Protein AF-A0AA39UHY5-F1 (afdb_monomer)

Radius of gyration: 21.67 Å; Cα contacts (8 Å, |Δi|>4): 639; chains: 1; bounding box: 52×38×63 Å

Secondary structure (DSSP, 8-state):
-B-TT--EEEEES-EEEEEEHHHHB-TT----EEEEES-EEES-PPPS---HHHHHHHHHHTTTTTTTHHHHHSPPPP---EEEEE-----TTSS----S-------HHHHHHHHHHHTT-HHHHHHHGGGS-TT--SSSS---TT--EEEEEE-GGGHHHHHTTHHHHTTT--EEEEEE---TT----SS-SS---TT-TT--EEEEEEEHHHHHHHHHHHHT---GGGGSTT-EEEEEEEE-TTTGGGHHHHS-HHHHHHHHSPPTTTTPPP--SEEEEEEEESS-GGGGHHHHHHHHHHHHHHHT-TT--PEEPPPEEEE-SS-GGGTTTT-

Organism: NCBI:txid153913

pLDDT: mean 84.87, std 15.94, range [32.41, 98.69]

Structure (mmCIF, N/CA/C/O backbone):
data_AF-A0AA39UHY5-F1
#
_entry.id   AF-A0AA39UHY5-F1
#
loop_
_atom_site.group_PDB
_atom_site.id
_atom_site.type_symbol
_atom_site.label_atom_id
_atom_site.label_alt_id
_atom_site.label_comp_id
_atom_site.label_asym_id
_atom_site.label_entity_id
_atom_site.label_seq_id
_atom_site.pdbx_PDB_ins_code
_atom_site.Cartn_x
_atom_site.Cartn_y
_atom_site.Cartn_z
_atom_site.occupancy
_atom_site.B_iso_or_equiv
_atom_site.auth_seq_id
_atom_site.auth_comp_id
_atom_site.auth_asym_id
_atom_site.auth_atom_id
_atom_site.pdbx_PDB_model_num
ATOM 1 N N . MET A 1 1 ? -25.084 -2.617 13.071 1.00 85.56 1 MET A N 1
ATOM 2 C CA . MET A 1 1 ? -23.796 -3.314 13.278 1.00 85.56 1 MET A CA 1
ATOM 3 C C . MET A 1 1 ? -23.746 -4.547 12.404 1.00 85.56 1 MET A C 1
ATOM 5 O O . MET A 1 1 ? -24.795 -5.113 12.122 1.00 85.56 1 MET A O 1
ATOM 9 N N . LEU A 1 2 ? -22.550 -4.943 11.989 1.00 89.69 2 LEU A N 1
ATOM 10 C CA . LEU A 1 2 ? -22.289 -6.133 11.187 1.00 89.69 2 LEU A CA 1
ATOM 11 C C . LEU A 1 2 ? -22.119 -7.367 12.083 1.00 89.69 2 LEU A C 1
ATOM 13 O O . LEU A 1 2 ? -21.595 -7.208 13.183 1.00 89.69 2 LEU A O 1
ATOM 17 N N . PRO A 1 3 ? -22.516 -8.576 11.655 1.00 91.38 3 PRO A N 1
ATOM 18 C CA . PRO A 1 3 ? -22.301 -9.804 12.426 1.00 91.38 3 PRO A CA 1
ATOM 19 C C . PRO A 1 3 ? -20.819 -10.055 12.749 1.00 91.38 3 PRO A C 1
ATOM 21 O O . PRO A 1 3 ? -19.950 -9.734 11.944 1.00 91.38 3 PRO A O 1
ATOM 24 N N . SER A 1 4 ? -20.518 -10.690 13.888 1.00 91.06 4 SER A N 1
ATOM 25 C CA . SER A 1 4 ? -19.137 -11.045 14.275 1.00 91.06 4 SER A CA 1
ATOM 26 C C . SER A 1 4 ? -18.488 -12.097 13.367 1.00 91.06 4 SER A C 1
ATOM 28 O O . SER A 1 4 ? -17.277 -12.282 13.407 1.00 91.06 4 SER A O 1
ATOM 30 N N . THR A 1 5 ? -19.286 -12.771 12.535 1.00 93.62 5 THR A N 1
ATOM 31 C CA . THR A 1 5 ? -18.829 -13.736 11.528 1.00 93.62 5 THR A CA 1
ATOM 32 C C . THR A 1 5 ? -18.230 -13.076 10.285 1.00 93.62 5 THR A C 1
ATOM 34 O O . THR A 1 5 ? -17.733 -13.787 9.414 1.00 93.62 5 THR A O 1
ATOM 37 N N . VAL A 1 6 ? -18.310 -11.746 10.157 1.00 94.56 6 VAL A N 1
ATOM 38 C CA . VAL A 1 6 ? -17.712 -11.012 9.036 1.00 94.56 6 VAL A CA 1
ATOM 39 C C . VAL A 1 6 ? -16.191 -11.046 9.158 1.00 94.56 6 VAL A C 1
ATOM 41 O O . VAL A 1 6 ? -15.636 -10.549 10.134 1.00 94.56 6 VAL A O 1
ATOM 44 N N . ARG A 1 7 ? -15.542 -11.609 8.138 1.00 96.19 7 ARG A N 1
ATOM 45 C CA . ARG A 1 7 ? -14.080 -11.666 7.993 1.00 96.19 7 ARG A CA 1
ATOM 46 C C . ARG A 1 7 ? -13.565 -10.704 6.934 1.00 96.19 7 ARG A C 1
ATOM 48 O O . ARG A 1 7 ? -12.526 -10.091 7.129 1.00 96.19 7 ARG A O 1
ATOM 55 N N . ASP A 1 8 ? -14.338 -10.509 5.873 1.00 97.56 8 ASP A N 1
ATOM 56 C CA . ASP A 1 8 ? -13.999 -9.611 4.776 1.00 97.56 8 ASP A CA 1
ATOM 57 C C . ASP A 1 8 ? -15.009 -8.469 4.726 1.00 97.56 8 ASP A C 1
ATOM 59 O O . ASP A 1 8 ? -16.218 -8.689 4.589 1.00 97.56 8 ASP A O 1
ATOM 63 N N . LEU A 1 9 ? -14.523 -7.237 4.846 1.00 97.00 9 LEU A N 1
ATOM 64 C CA . LEU A 1 9 ? -15.355 -6.043 4.798 1.00 97.00 9 LEU A CA 1
ATOM 65 C C . LEU A 1 9 ? -14.875 -5.108 3.696 1.00 97.00 9 LEU A C 1
ATOM 67 O O . LEU A 1 9 ? -13.794 -4.533 3.777 1.00 97.00 9 LEU A O 1
ATOM 71 N N . LYS A 1 10 ? -15.734 -4.886 2.703 1.00 96.94 10 LYS A N 1
ATOM 72 C CA . LYS A 1 10 ? -15.541 -3.864 1.678 1.00 96.94 10 LYS A CA 1
ATOM 73 C C . LYS A 1 10 ? -16.543 -2.738 1.863 1.00 96.94 10 LYS A C 1
ATOM 75 O O . LYS A 1 10 ? -17.751 -2.942 1.757 1.00 96.94 10 LYS A O 1
ATOM 80 N N . LEU A 1 11 ? -16.031 -1.538 2.085 1.00 95.00 11 LEU A N 1
ATOM 81 C CA . LEU A 1 11 ? -16.797 -0.303 2.125 1.00 95.00 11 LEU A CA 1
ATOM 82 C C . LEU A 1 11 ? -16.418 0.514 0.899 1.00 95.00 11 LEU A C 1
ATOM 84 O O . LEU A 1 11 ? -15.279 0.953 0.773 1.00 95.00 11 LEU A O 1
ATOM 88 N N . ALA A 1 12 ? -17.362 0.686 -0.023 1.00 91.62 12 ALA A N 1
ATOM 89 C CA . ALA A 1 12 ? -17.098 1.344 -1.292 1.00 91.62 12 ALA A CA 1
ATOM 90 C C . ALA A 1 12 ? -18.102 2.466 -1.553 1.00 91.62 12 ALA A C 1
ATOM 92 O O . ALA A 1 12 ? -19.309 2.231 -1.569 1.00 91.62 12 ALA A O 1
ATOM 93 N N . ARG A 1 13 ? -17.585 3.671 -1.811 1.00 86.88 13 ARG A N 1
ATOM 94 C CA . ARG A 1 13 ? -18.315 4.853 -2.291 1.00 86.88 13 ARG A CA 1
ATOM 95 C C . ARG A 1 13 ? -19.530 5.188 -1.431 1.00 86.88 13 ARG A C 1
ATOM 97 O O . ARG A 1 13 ? -20.573 5.592 -1.939 1.00 86.88 13 ARG A O 1
ATOM 104 N N . CYS A 1 14 ? -19.392 4.990 -0.128 1.00 87.81 14 CYS A N 1
ATOM 105 C CA . CYS A 1 14 ? -20.423 5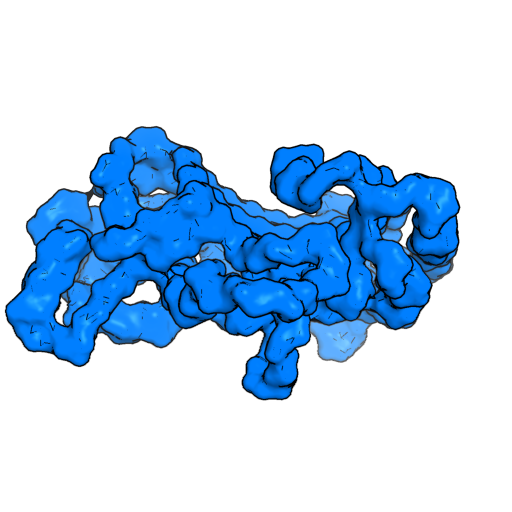.268 0.855 1.00 87.81 14 CYS A CA 1
ATOM 106 C C . CYS A 1 14 ? -19.977 6.389 1.796 1.00 87.81 14 CYS A C 1
ATOM 108 O O . CYS A 1 14 ? -18.825 6.823 1.783 1.00 87.81 14 CYS A O 1
ATOM 110 N N . SER A 1 15 ? -20.906 6.874 2.609 1.00 88.62 15 SER A N 1
ATOM 111 C CA . SER A 1 15 ? -20.600 7.739 3.739 1.00 88.62 15 SER A CA 1
AT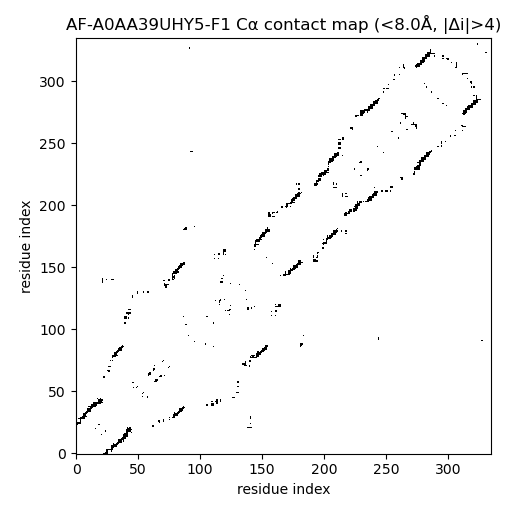OM 112 C C . SER A 1 15 ? -20.972 7.025 5.026 1.00 88.62 15 SER A C 1
ATOM 114 O O . SER A 1 15 ? -22.024 6.391 5.114 1.00 88.62 15 SER A O 1
ATOM 116 N N . LEU A 1 16 ? -20.093 7.138 6.012 1.00 89.69 16 LEU A N 1
ATOM 117 C CA . LEU A 1 16 ? -20.318 6.718 7.382 1.00 89.69 16 LEU A CA 1
ATOM 118 C C . LEU A 1 16 ? -20.651 7.930 8.259 1.00 89.69 16 LEU A C 1
ATOM 120 O O . LEU A 1 16 ? -20.232 7.982 9.408 1.00 89.69 16 LEU A O 1
ATOM 124 N N . THR A 1 17 ? -21.372 8.935 7.751 1.00 85.19 17 THR A N 1
ATOM 125 C CA . THR A 1 17 ? -21.805 10.070 8.579 1.00 85.19 17 THR A CA 1
ATOM 126 C C . THR A 1 17 ? -22.481 9.557 9.856 1.00 85.19 17 THR A C 1
ATOM 128 O O . THR A 1 17 ? -23.322 8.659 9.810 1.00 85.19 17 THR A O 1
ATOM 131 N N . CYS A 1 18 ? -22.082 10.107 11.006 1.00 82.19 18 CYS A N 1
ATOM 132 C CA . CYS A 1 18 ? -22.516 9.686 12.348 1.00 82.19 18 CYS A CA 1
ATOM 133 C C . CYS A 1 18 ? -22.110 8.260 12.774 1.00 82.19 18 CYS A C 1
ATOM 135 O O . CYS A 1 18 ? -22.493 7.815 13.857 1.00 82.19 18 CYS A O 1
ATOM 137 N N . HIS A 1 19 ? -21.313 7.547 11.979 1.00 87.19 19 HIS A N 1
ATOM 138 C CA . HIS A 1 19 ? -20.823 6.210 12.285 1.00 87.19 19 HIS A CA 1
ATOM 139 C C . HIS A 1 19 ? -19.299 6.148 12.164 1.00 87.19 19 HIS A C 1
ATOM 141 O O . HIS A 1 19 ? -18.689 6.710 11.263 1.00 87.19 19 HIS A O 1
ATOM 147 N N . SER A 1 20 ? -18.657 5.413 13.066 1.00 89.44 20 SER A N 1
ATOM 148 C CA . SER A 1 20 ? -17.244 5.075 12.905 1.00 89.44 20 SER A CA 1
ATOM 149 C C . SER A 1 20 ? -17.098 3.698 12.272 1.00 89.44 20 SER A C 1
ATOM 151 O O . SER A 1 20 ? -17.938 2.820 12.479 1.00 89.44 20 SER A O 1
ATOM 153 N N . LEU A 1 21 ? -15.999 3.475 11.553 1.00 91.38 21 LEU A N 1
ATOM 154 C CA . LEU A 1 21 ? -15.616 2.168 11.026 1.00 91.38 21 LEU A CA 1
ATOM 155 C C . LEU A 1 21 ? -15.589 1.124 12.149 1.00 91.38 21 LEU A C 1
ATOM 157 O O . LEU A 1 21 ? -16.167 0.046 12.024 1.00 91.38 21 LEU A O 1
ATOM 161 N N . LEU A 1 22 ? -14.997 1.482 13.294 1.00 87.12 22 LEU A N 1
ATOM 162 C CA . LEU A 1 22 ? -15.016 0.639 14.485 1.00 87.12 22 LEU A CA 1
ATOM 163 C C . LEU A 1 22 ? -16.458 0.364 14.944 1.00 87.12 22 LEU A C 1
ATOM 165 O O . LEU A 1 22 ? -16.778 -0.766 15.313 1.00 87.12 22 LEU A O 1
ATOM 169 N N . GLY A 1 23 ? -17.319 1.384 14.913 1.00 87.19 23 GLY A N 1
ATOM 170 C CA . GLY A 1 23 ? -18.745 1.352 15.249 1.00 87.19 23 GLY A CA 1
ATOM 171 C C . GLY A 1 23 ? -19.565 0.340 14.443 1.00 87.19 23 GLY A C 1
ATOM 172 O O . GLY A 1 23 ? -20.558 -0.192 14.947 1.00 87.19 23 GLY A O 1
ATOM 173 N N . LEU A 1 24 ? -19.123 -0.001 13.231 1.00 90.19 24 LEU A N 1
ATOM 174 C CA . LEU A 1 24 ? -19.786 -0.997 12.390 1.00 90.19 24 LEU A CA 1
ATOM 175 C C . LEU A 1 24 ? -19.562 -2.431 12.879 1.00 90.19 24 LEU A C 1
ATOM 177 O O . LEU A 1 24 ? -20.467 -3.254 12.749 1.00 90.19 24 LEU A O 1
ATOM 181 N N . LEU A 1 25 ? -18.393 -2.727 13.452 1.00 89.81 25 LEU A N 1
ATOM 182 C CA . LEU A 1 25 ? -17.970 -4.086 13.804 1.00 89.81 25 LEU A CA 1
ATOM 183 C C . LEU A 1 25 ? -18.584 -4.556 15.129 1.00 89.81 25 LEU A C 1
ATOM 185 O O . LEU A 1 25 ? -18.575 -3.820 16.119 1.00 89.81 25 LEU A O 1
ATOM 189 N N . SER A 1 26 ? -19.093 -5.789 15.168 1.00 89.25 26 SER A N 1
ATOM 190 C CA . SER A 1 26 ? -19.601 -6.397 16.406 1.00 89.25 26 SER A CA 1
ATOM 191 C C . SER A 1 26 ? -18.487 -6.822 17.368 1.00 89.25 26 SER A C 1
ATOM 193 O O . SER A 1 26 ? -17.366 -7.099 16.937 1.00 89.25 26 SER A O 1
ATOM 195 N N . PRO A 1 27 ? -18.782 -6.944 18.675 1.00 86.50 27 PRO A N 1
ATOM 196 C CA . PRO A 1 27 ? -17.947 -7.686 19.617 1.00 86.50 27 PRO A CA 1
ATOM 197 C C . PRO A 1 27 ? -17.504 -9.039 19.085 1.00 86.50 27 PRO A C 1
ATOM 199 O O . PRO A 1 27 ? -18.305 -9.787 18.530 1.00 86.50 27 PRO A O 1
ATOM 202 N N . GLY A 1 28 ? -16.220 -9.342 19.267 1.00 85.44 28 GLY A N 1
ATOM 203 C CA . GLY A 1 28 ? -15.632 -10.608 18.831 1.00 85.44 28 GLY A CA 1
ATOM 204 C C . GLY A 1 28 ? -15.430 -10.741 17.321 1.00 85.44 28 GLY A C 1
ATOM 205 O O . GLY A 1 28 ? -15.072 -11.827 16.881 1.00 85.44 28 GLY A O 1
ATOM 206 N N . THR A 1 29 ? -15.640 -9.678 16.532 1.00 90.31 29 THR A N 1
ATOM 207 C CA . THR A 1 29 ? -15.298 -9.705 15.101 1.00 90.31 29 THR A CA 1
ATOM 208 C C . THR A 1 29 ? -13.804 -9.984 14.933 1.00 90.31 29 THR A C 1
ATOM 210 O O . THR A 1 29 ? -12.976 -9.314 15.554 1.00 90.31 29 THR A O 1
ATOM 213 N N . GLN A 1 30 ? -13.485 -10.962 14.088 1.00 91.81 30 GLN A N 1
ATOM 214 C CA . GLN A 1 30 ? -12.133 -11.272 13.631 1.00 91.81 30 GLN A CA 1
ATOM 215 C C . GLN A 1 30 ? -12.069 -10.930 12.147 1.00 91.81 30 GLN A C 1
ATOM 217 O O . GLN A 1 30 ? -12.448 -11.737 11.302 1.00 91.81 30 GLN A O 1
ATOM 222 N N . LEU A 1 31 ? -11.717 -9.681 11.859 1.00 94.44 31 LEU A N 1
ATOM 223 C CA . LEU A 1 31 ? -11.684 -9.177 10.496 1.00 94.44 31 LEU A CA 1
ATOM 224 C C . LEU A 1 31 ? -10.345 -9.575 9.880 1.00 94.44 31 LEU A C 1
ATOM 226 O O . LEU A 1 31 ? -9.316 -9.152 10.388 1.00 94.44 31 LEU A O 1
ATOM 230 N N . ASP A 1 32 ? -10.371 -10.362 8.811 1.00 96.81 32 ASP A N 1
ATOM 231 C CA . ASP A 1 32 ? -9.191 -10.819 8.077 1.00 96.81 32 ASP A CA 1
ATOM 232 C C . ASP A 1 32 ? -8.812 -9.799 6.979 1.00 96.81 32 ASP A C 1
ATOM 234 O O . ASP A 1 32 ? -7.628 -9.507 6.790 1.00 96.81 32 ASP A O 1
ATOM 238 N N . SER A 1 33 ? -9.801 -9.191 6.306 1.00 97.81 33 SER A N 1
ATOM 239 C CA . SER A 1 33 ? -9.595 -8.233 5.209 1.00 97.81 33 SER A CA 1
ATOM 240 C C . SER A 1 33 ? -10.502 -7.001 5.303 1.00 97.81 33 SER A C 1
ATOM 242 O O . SER A 1 33 ? -11.705 -7.103 5.569 1.00 97.81 33 SER A O 1
ATOM 244 N N . LEU A 1 34 ? -9.930 -5.820 5.053 1.00 97.56 34 LEU A N 1
ATOM 245 C CA . LEU A 1 34 ? -10.637 -4.541 5.015 1.00 97.56 34 LEU A CA 1
ATOM 246 C C . LEU A 1 34 ? -10.290 -3.747 3.751 1.00 97.56 34 LEU A C 1
ATOM 248 O O . LEU A 1 34 ? -9.144 -3.357 3.545 1.00 97.56 34 LEU A O 1
ATOM 252 N N . GLU A 1 35 ? -11.301 -3.410 2.952 1.00 97.38 35 GLU A N 1
ATOM 253 C CA . GLU A 1 35 ? -11.180 -2.498 1.813 1.00 97.38 35 GLU A CA 1
ATOM 254 C C . GLU A 1 35 ? -12.011 -1.227 2.046 1.00 97.38 35 GLU A C 1
ATOM 256 O O . GLU A 1 35 ? -13.228 -1.285 2.229 1.00 97.38 35 GLU A O 1
ATOM 261 N N . ILE A 1 36 ? -11.349 -0.072 1.998 1.00 95.06 36 ILE A N 1
ATOM 262 C CA . ILE A 1 36 ? -11.926 1.270 2.088 1.00 95.06 36 ILE A CA 1
ATOM 263 C C . ILE A 1 36 ? -11.751 1.943 0.724 1.00 95.06 36 ILE A C 1
ATOM 265 O O . ILE A 1 36 ? -10.685 2.464 0.411 1.00 95.06 36 ILE A O 1
ATOM 269 N N . ASP A 1 37 ? -12.795 1.949 -0.101 1.00 91.81 37 ASP A N 1
ATOM 270 C CA . ASP A 1 37 ? -12.808 2.605 -1.413 1.00 91.81 37 ASP A CA 1
ATOM 271 C C . ASP A 1 37 ? -13.684 3.855 -1.359 1.00 91.81 37 ASP A C 1
ATOM 273 O O . ASP A 1 37 ? -14.905 3.761 -1.354 1.00 91.81 37 ASP A O 1
ATOM 277 N N . ARG A 1 38 ? -13.084 5.046 -1.332 1.00 85.94 38 ARG A N 1
ATOM 278 C CA . ARG A 1 38 ? -13.790 6.342 -1.370 1.00 85.94 38 ARG A CA 1
ATOM 279 C C . ARG A 1 38 ? -14.901 6.469 -0.325 1.00 85.94 38 ARG A C 1
ATOM 281 O O . ARG A 1 38 ? -15.999 6.940 -0.622 1.00 85.94 38 ARG A O 1
ATOM 288 N N . VAL A 1 39 ? -14.622 6.027 0.894 1.00 87.94 39 VAL A N 1
ATOM 289 C CA . VAL A 1 39 ? -15.537 6.188 2.025 1.00 87.94 39 VAL A CA 1
ATOM 290 C C . VAL A 1 39 ? -15.426 7.614 2.560 1.00 87.94 39 VAL A C 1
ATOM 292 O O . VAL A 1 39 ? -14.324 8.117 2.756 1.00 87.94 39 VAL A O 1
ATOM 295 N N . ASN A 1 40 ? -16.565 8.272 2.755 1.00 84.06 40 ASN A N 1
ATOM 296 C CA . ASN A 1 40 ? -16.669 9.516 3.516 1.00 84.06 40 ASN A CA 1
ATOM 297 C C . ASN A 1 40 ? -16.848 9.198 5.000 1.00 84.06 40 ASN A C 1
ATOM 299 O O . ASN A 1 40 ? -17.597 8.279 5.336 1.00 84.06 40 ASN A O 1
ATOM 303 N N . ASP A 1 41 ? -16.255 10.012 5.871 1.00 86.12 41 ASP A N 1
ATOM 304 C CA . ASP A 1 41 ? -16.324 9.840 7.326 1.00 86.12 41 ASP A CA 1
ATOM 305 C C . ASP A 1 41 ? -15.793 8.460 7.770 1.00 86.12 41 ASP A C 1
ATOM 307 O O . ASP A 1 41 ? -14.971 7.845 7.093 1.00 86.12 41 ASP A O 1
ATOM 311 N N . GLY A 1 42 ? -16.217 7.968 8.935 1.00 87.69 42 GLY A N 1
ATOM 312 C CA . GLY A 1 42 ? -15.782 6.674 9.471 1.00 87.69 42 GLY A CA 1
ATOM 313 C C . GLY A 1 42 ? -14.740 6.775 10.579 1.00 87.69 42 GLY A C 1
ATOM 314 O O . GLY A 1 42 ? -14.434 5.770 11.224 1.00 87.69 42 GLY A O 1
ATOM 315 N N . PHE A 1 43 ? -14.234 7.973 10.856 1.00 89.56 43 PHE A N 1
ATOM 316 C CA . PHE A 1 43 ? -13.505 8.249 12.086 1.00 89.56 43 PHE A CA 1
ATOM 317 C C . PHE A 1 43 ? -14.485 8.340 13.266 1.00 89.56 43 PHE A C 1
ATOM 319 O O . PHE A 1 43 ? -15.672 8.638 13.122 1.00 89.56 43 PHE A O 1
ATOM 326 N N . VAL A 1 44 ? -13.997 8.068 14.468 1.00 87.50 44 VAL A N 1
ATOM 327 C CA . VAL A 1 44 ? -14.733 8.310 15.704 1.00 87.50 44 VAL A CA 1
ATOM 328 C C . VAL A 1 44 ? -14.802 9.807 15.956 1.00 87.50 44 VAL A C 1
ATOM 330 O O . VAL A 1 44 ? -13.778 10.454 16.172 1.00 87.50 44 VAL A O 1
ATOM 333 N N . ILE A 1 45 ? -16.022 10.335 15.926 1.00 84.19 45 ILE A N 1
ATOM 334 C CA . ILE A 1 45 ? -16.326 11.742 16.182 1.00 84.19 45 ILE A CA 1
ATOM 335 C C . ILE A 1 45 ? -16.078 12.030 17.660 1.00 84.19 45 ILE A C 1
ATOM 337 O O . ILE A 1 45 ? -16.650 11.359 18.516 1.00 84.19 45 ILE A O 1
ATOM 341 N N . THR A 1 46 ? -15.269 13.038 17.972 1.00 83.38 46 THR A N 1
ATOM 342 C CA . THR A 1 46 ? -15.131 13.581 19.331 1.00 83.38 46 THR A CA 1
ATOM 343 C C . THR A 1 46 ? -15.918 14.874 19.475 1.00 83.38 46 THR A C 1
ATOM 345 O O . THR A 1 46 ? -16.057 15.641 18.524 1.00 83.38 46 THR A O 1
ATOM 348 N N . LEU A 1 47 ? -16.442 15.126 20.672 1.00 82.69 47 LEU A N 1
ATOM 349 C CA . LEU A 1 47 ? -17.195 16.343 20.962 1.00 82.69 47 LEU A CA 1
ATOM 350 C C . LEU A 1 47 ? -16.231 17.498 21.289 1.00 82.69 47 LEU A C 1
ATOM 352 O O . LEU A 1 47 ? -15.079 17.290 21.662 1.00 82.69 47 LEU A O 1
ATOM 356 N N . SER A 1 48 ? -16.689 18.739 21.136 1.00 81.25 48 SER A N 1
ATOM 357 C CA . SER A 1 48 ? -15.859 19.932 21.371 1.00 81.25 48 SER A CA 1
ATOM 358 C C . SER A 1 48 ? -15.574 20.213 22.852 1.00 81.25 48 SER A C 1
ATOM 360 O O . SER A 1 48 ? -14.675 20.987 23.172 1.00 81.25 48 SER A O 1
ATOM 362 N N . SER A 1 49 ? -16.328 19.596 23.764 1.00 84.25 49 SER A N 1
ATOM 363 C CA . SER A 1 49 ? -16.228 19.794 25.211 1.00 84.25 49 SER A CA 1
ATOM 364 C C . SER A 1 49 ? -16.198 18.462 25.952 1.00 84.25 49 SER A C 1
ATOM 366 O O . SER A 1 49 ? -16.990 17.573 25.644 1.00 84.25 49 SER A O 1
ATOM 368 N N . HIS A 1 50 ? -15.375 18.382 26.995 1.00 88.44 50 HIS A N 1
ATOM 369 C CA . HIS A 1 50 ? -15.185 17.191 27.829 1.00 88.44 50 HIS A CA 1
ATOM 370 C C . HIS A 1 50 ? -16.011 17.229 29.132 1.00 88.44 50 HIS A C 1
ATOM 372 O O . HIS A 1 50 ? -15.532 16.797 30.178 1.00 88.44 50 HIS A O 1
ATOM 378 N N . SER A 1 51 ? -17.221 17.804 29.117 1.00 90.38 51 SER A N 1
ATOM 379 C CA . SER A 1 51 ? -18.114 17.724 30.284 1.00 90.38 51 SER A CA 1
ATOM 380 C C . SER A 1 51 ? -18.613 16.290 30.481 1.00 90.38 51 SER A C 1
ATOM 382 O O . SER A 1 51 ? -18.708 15.538 29.510 1.00 90.38 51 SER A O 1
ATOM 384 N N . ALA A 1 52 ? -18.959 15.921 31.720 1.00 88.19 52 ALA A N 1
ATOM 385 C CA . ALA A 1 52 ? -19.454 14.581 32.052 1.00 88.19 52 ALA A CA 1
ATOM 386 C C . ALA A 1 52 ? -20.608 14.150 31.128 1.00 88.19 52 ALA A C 1
ATOM 388 O O . ALA A 1 52 ? -20.489 13.138 30.445 1.00 88.19 52 ALA A O 1
ATOM 389 N N . ASP A 1 53 ? -21.629 14.999 30.968 1.00 90.25 53 ASP A N 1
ATOM 390 C CA . ASP A 1 53 ? -22.776 14.730 30.088 1.00 90.25 53 ASP A CA 1
ATOM 391 C C . ASP A 1 53 ? -22.370 14.449 28.632 1.00 90.25 53 ASP A C 1
ATOM 393 O O . ASP A 1 53 ? -22.973 13.629 27.944 1.00 90.25 53 ASP A O 1
ATOM 397 N N . LYS A 1 54 ? -21.338 15.135 28.124 1.00 89.06 54 LYS A N 1
ATOM 398 C CA . LYS A 1 54 ? -20.860 14.953 26.745 1.00 89.06 54 LYS A CA 1
ATOM 399 C C . LYS A 1 54 ? -20.064 13.665 26.606 1.00 89.06 54 LYS A C 1
ATOM 401 O O . LYS A 1 54 ? -20.205 12.983 25.595 1.00 89.06 54 LYS A O 1
ATOM 406 N N . ILE A 1 55 ? -19.269 13.316 27.612 1.00 89.56 55 ILE A N 1
ATOM 407 C CA . ILE A 1 55 ? -18.575 12.029 27.664 1.00 89.56 55 ILE A CA 1
ATOM 408 C C . ILE A 1 55 ? -19.595 10.886 27.704 1.00 89.56 55 ILE A C 1
ATOM 410 O O . ILE A 1 55 ? -19.446 9.934 26.943 1.00 89.56 55 ILE A O 1
ATOM 414 N N . ASP A 1 56 ? -20.664 11.010 28.491 1.00 87.19 56 ASP A N 1
ATOM 415 C CA . ASP A 1 56 ? -21.722 9.999 28.572 1.00 87.19 56 ASP A CA 1
ATOM 416 C C . ASP A 1 56 ? -22.472 9.840 27.241 1.00 87.19 56 ASP A C 1
ATOM 418 O O . ASP A 1 56 ? -22.629 8.717 26.758 1.00 87.19 56 ASP A O 1
ATOM 422 N N . ILE A 1 57 ? -22.827 10.947 26.574 1.00 87.12 57 ILE A N 1
ATOM 423 C CA . ILE A 1 57 ? -23.400 10.913 25.214 1.00 87.12 57 ILE A CA 1
ATOM 424 C C . ILE A 1 57 ? -22.436 10.225 24.242 1.00 87.12 57 ILE A C 1
ATOM 426 O O . ILE A 1 57 ? -22.834 9.383 23.439 1.00 87.12 57 ILE A O 1
ATOM 430 N N . TRP A 1 58 ? -21.150 10.572 24.292 1.00 88.31 58 TRP A N 1
ATOM 431 C CA . TRP A 1 58 ? -20.153 9.968 23.416 1.00 88.31 58 TRP A CA 1
ATOM 432 C C . TRP A 1 58 ? -20.008 8.465 23.670 1.00 88.31 58 TRP A C 1
ATOM 434 O O . TRP A 1 58 ? -19.909 7.681 22.719 1.00 88.31 58 TRP A O 1
ATOM 444 N N . HIS A 1 59 ? -20.033 8.050 24.938 1.00 87.75 59 HIS A N 1
ATOM 445 C CA . HIS A 1 59 ? -20.019 6.648 25.317 1.00 87.75 59 HIS A CA 1
ATOM 446 C C . HIS A 1 59 ? -21.253 5.909 24.798 1.00 87.75 59 HIS A C 1
ATOM 448 O O . HIS A 1 59 ? -21.121 4.780 24.324 1.00 87.75 59 HIS A O 1
ATOM 454 N N . GLU A 1 60 ? -22.435 6.518 24.861 1.00 84.50 60 GLU A N 1
ATOM 455 C CA . GLU A 1 60 ? -23.671 5.948 24.323 1.00 84.50 60 GLU A CA 1
ATOM 456 C C . GLU A 1 60 ? -23.576 5.762 22.801 1.00 84.50 60 GLU A C 1
ATOM 458 O O . GLU A 1 60 ? -23.735 4.644 22.302 1.00 84.50 60 GLU A O 1
ATOM 463 N N . LEU A 1 61 ? -23.188 6.817 22.072 1.00 82.44 61 LEU A N 1
ATOM 464 C CA . LEU A 1 61 ? -23.036 6.804 20.611 1.00 82.44 61 LEU A CA 1
ATOM 465 C C . LEU A 1 61 ? -22.040 5.747 20.127 1.00 82.44 61 LEU A C 1
ATOM 467 O O . LEU A 1 61 ? -22.239 5.116 19.089 1.00 82.44 61 LEU A O 1
ATOM 471 N N . ASN A 1 62 ? -20.974 5.523 20.893 1.00 81.62 62 ASN A N 1
ATOM 472 C CA . ASN A 1 62 ? -19.945 4.542 20.568 1.00 81.62 62 ASN A CA 1
ATOM 473 C C . ASN A 1 62 ? -20.130 3.207 21.308 1.00 81.62 62 ASN A C 1
ATOM 475 O O . ASN A 1 62 ? -19.255 2.345 21.238 1.00 81.62 62 ASN A O 1
ATOM 479 N N . SER A 1 63 ? -21.263 3.006 21.994 1.00 82.06 63 SER A N 1
ATOM 480 C CA . SER A 1 63 ? -21.615 1.763 22.698 1.00 82.06 63 SER A CA 1
ATOM 481 C C . SER A 1 63 ? -20.581 1.303 23.744 1.00 82.06 63 SER A C 1
ATOM 483 O O . SER A 1 63 ? -20.368 0.107 23.956 1.00 82.06 63 SER A O 1
ATOM 485 N N . PHE A 1 64 ? -19.933 2.256 24.419 1.00 79.00 64 PHE A N 1
ATOM 486 C CA . PHE A 1 64 ? -18.894 2.035 25.437 1.00 79.00 64 PHE A CA 1
ATOM 487 C C . PHE A 1 64 ? -19.411 1.432 26.746 1.00 79.00 64 PHE A C 1
ATOM 489 O O . PHE A 1 64 ? -18.633 0.805 27.473 1.00 79.00 64 PHE A O 1
ATOM 496 N N . HIS A 1 65 ? -20.687 1.655 27.063 1.00 80.06 65 HIS A N 1
ATOM 497 C CA . HIS A 1 65 ? -21.354 1.136 28.264 1.00 80.06 65 HIS A CA 1
ATOM 498 C C . HIS A 1 65 ? -22.222 -0.097 28.000 1.00 80.06 65 HIS A C 1
ATOM 500 O O . HIS A 1 65 ? -22.820 -0.627 28.929 1.00 80.06 65 HIS A O 1
ATOM 506 N N . SER A 1 66 ? -22.299 -0.555 26.751 1.00 81.75 66 SER A N 1
ATOM 507 C CA . SER A 1 66 ? -23.117 -1.700 26.365 1.00 81.75 66 SER A CA 1
ATOM 508 C C . SER A 1 66 ? -22.226 -2.869 25.929 1.00 81.75 66 SER A C 1
ATOM 510 O O . SER A 1 66 ? -21.290 -3.261 26.625 1.00 81.75 66 SER A O 1
ATOM 512 N N . PHE A 1 67 ? -22.485 -3.436 24.758 1.00 80.19 67 PHE A N 1
ATOM 513 C CA . PHE A 1 67 ? -21.892 -4.681 24.282 1.00 80.19 67 PHE A CA 1
ATOM 514 C C . PHE A 1 67 ? -20.381 -4.594 23.983 1.00 80.19 67 PHE A C 1
ATOM 516 O O . PHE A 1 67 ? -19.731 -5.629 23.862 1.00 80.19 67 PHE A O 1
ATOM 523 N N . ARG A 1 68 ? -19.784 -3.394 23.863 1.00 83.75 68 ARG A N 1
ATOM 524 C CA . ARG A 1 68 ? -18.331 -3.246 23.614 1.00 83.75 68 ARG A CA 1
ATOM 525 C C . ARG A 1 68 ? -17.489 -3.187 24.877 1.00 83.75 68 ARG A C 1
ATOM 527 O O . ARG A 1 68 ? -16.270 -3.314 24.779 1.00 83.75 68 ARG A O 1
ATOM 534 N N . GLN A 1 69 ? -18.104 -2.994 26.043 1.00 85.50 69 GLN A N 1
ATOM 535 C CA . GLN A 1 69 ? -17.385 -2.723 27.287 1.00 85.50 69 GLN A CA 1
ATOM 536 C C . GLN A 1 69 ? -16.330 -3.796 27.588 1.00 85.50 69 GLN A C 1
ATOM 538 O O . GLN A 1 69 ? -15.186 -3.466 27.896 1.00 85.50 69 GLN A O 1
ATOM 543 N N . GLN A 1 70 ? -16.699 -5.072 27.456 1.00 85.56 70 GLN A N 1
ATOM 544 C CA . GLN A 1 70 ? -15.795 -6.192 27.717 1.00 85.56 70 GLN A CA 1
ATOM 545 C C . GLN A 1 70 ? -14.618 -6.214 26.738 1.00 85.56 70 GLN A C 1
ATOM 547 O O . GLN A 1 70 ? -13.475 -6.403 27.145 1.00 85.56 70 GLN A O 1
ATOM 552 N N . VAL A 1 71 ? -14.887 -5.953 25.462 1.00 85.94 71 VAL A N 1
ATOM 553 C CA . VAL A 1 71 ? -13.875 -5.979 24.403 1.00 85.94 71 VAL A CA 1
ATOM 554 C C . VAL A 1 71 ? -12.914 -4.791 24.505 1.00 85.94 71 VAL A C 1
ATOM 556 O O . VAL A 1 71 ? -11.744 -4.897 24.169 1.00 85.94 71 VAL A O 1
ATOM 559 N N . MET A 1 72 ? -13.370 -3.646 25.012 1.00 85.38 72 MET A N 1
ATOM 560 C CA . MET A 1 72 ? -12.490 -2.500 25.262 1.00 85.38 72 MET A CA 1
ATOM 561 C C . MET A 1 72 ? -11.534 -2.738 26.431 1.00 85.38 72 MET A C 1
ATOM 563 O O . MET A 1 72 ? -10.424 -2.216 26.406 1.00 85.38 72 MET A O 1
ATOM 567 N N . LYS A 1 73 ? -11.948 -3.517 27.437 1.00 86.62 73 LYS A N 1
ATOM 568 C CA . LYS A 1 73 ? -11.089 -3.917 28.564 1.00 86.62 73 LYS A CA 1
ATOM 569 C C . LYS A 1 73 ? -10.139 -5.052 28.197 1.00 86.62 73 LYS A C 1
ATOM 571 O O . LYS A 1 73 ? -9.004 -5.084 28.652 1.00 86.62 73 LYS A O 1
ATOM 576 N N . SER A 1 74 ? -10.607 -5.986 27.375 1.00 88.12 74 SER A N 1
ATOM 577 C CA . SER A 1 74 ? -9.827 -7.122 26.891 1.00 88.12 74 SER A CA 1
ATOM 578 C C . SER A 1 74 ? -10.011 -7.250 25.376 1.00 88.12 74 SER A C 1
ATOM 580 O O . SER A 1 74 ? -10.904 -7.968 24.917 1.00 88.12 74 SER A O 1
ATOM 582 N N . PRO A 1 75 ? -9.216 -6.500 24.585 1.00 87.75 75 PRO A N 1
ATOM 583 C CA . PRO A 1 75 ? -9.294 -6.550 23.132 1.00 87.75 75 PRO A CA 1
ATOM 584 C C . PRO A 1 75 ? -8.992 -7.953 22.611 1.00 87.75 75 PRO A C 1
ATOM 586 O O . PRO A 1 75 ? -8.084 -8.603 23.139 1.00 87.75 75 PRO A O 1
ATOM 589 N N . PRO A 1 76 ? -9.677 -8.413 21.550 1.00 87.88 76 PRO A N 1
ATOM 590 C CA . PRO A 1 76 ? -9.326 -9.658 20.903 1.00 87.88 76 PRO A CA 1
ATOM 591 C C . PRO A 1 76 ? -7.904 -9.569 20.327 1.00 87.88 76 PRO A C 1
ATOM 593 O O . PRO A 1 76 ? -7.356 -8.469 20.140 1.00 87.88 76 PRO A O 1
ATOM 596 N N . PRO A 1 77 ? -7.296 -10.726 20.022 1.00 90.50 77 PRO A N 1
ATOM 597 C CA . PRO A 1 77 ? -6.092 -10.771 19.209 1.00 90.50 77 PRO A CA 1
ATOM 598 C C . PRO A 1 77 ? -6.292 -10.026 17.883 1.00 90.50 77 PRO A C 1
ATOM 600 O O . PRO A 1 77 ? -7.396 -10.003 17.329 1.00 90.50 77 PRO A O 1
ATOM 603 N N . ALA A 1 78 ? -5.218 -9.419 17.378 1.00 92.31 78 ALA A N 1
ATOM 604 C CA . ALA A 1 78 ? -5.217 -8.836 16.044 1.00 92.31 78 ALA A CA 1
ATOM 605 C C . ALA A 1 78 ? -5.509 -9.934 15.006 1.00 92.31 78 ALA A C 1
ATOM 607 O O . ALA A 1 78 ? -4.977 -11.038 15.102 1.00 92.31 78 ALA A O 1
ATOM 608 N N . SER A 1 79 ? -6.396 -9.637 14.058 1.00 95.25 79 SER A N 1
ATOM 609 C CA . SER A 1 79 ? -6.816 -10.569 12.996 1.00 95.25 79 SER A CA 1
ATOM 610 C C . SER A 1 79 ? -6.589 -10.002 11.599 1.00 95.25 79 SER A C 1
ATOM 612 O O . SER A 1 79 ? -6.327 -10.779 10.690 1.00 95.25 79 SER A O 1
ATOM 614 N N . LEU A 1 80 ? -6.591 -8.673 11.446 1.00 96.75 80 LEU A N 1
ATOM 615 C CA . LEU A 1 80 ? -6.496 -8.006 10.150 1.00 96.75 80 LEU A CA 1
ATOM 616 C C . LEU A 1 80 ? -5.190 -8.355 9.436 1.00 96.75 80 LEU A C 1
ATOM 618 O O . LEU A 1 80 ? -4.121 -7.943 9.876 1.00 96.75 80 LEU A O 1
ATOM 622 N N . GLN A 1 81 ? -5.303 -9.099 8.335 1.00 97.94 81 GLN A N 1
ATOM 623 C CA . GLN A 1 81 ? -4.195 -9.521 7.477 1.00 97.94 81 GLN A CA 1
ATOM 624 C C . GLN A 1 81 ? -4.043 -8.610 6.257 1.00 97.94 81 GLN A C 1
ATOM 626 O O . GLN A 1 81 ? -2.926 -8.405 5.786 1.00 97.94 81 GLN A O 1
ATOM 631 N N . GLN A 1 82 ? -5.148 -8.064 5.743 1.00 98.50 82 GLN A N 1
ATOM 632 C CA . GLN A 1 82 ? -5.164 -7.277 4.510 1.00 98.50 82 GLN A CA 1
ATOM 633 C C . GLN A 1 82 ? -5.901 -5.954 4.696 1.00 98.50 82 GLN A C 1
ATOM 635 O O . GLN A 1 82 ? -7.024 -5.915 5.203 1.00 98.50 82 GLN A O 1
ATOM 640 N N . LEU A 1 83 ? -5.284 -4.864 4.245 1.00 98.12 83 LEU A N 1
ATOM 641 C CA . LEU A 1 83 ? -5.855 -3.527 4.310 1.00 98.12 83 LEU A CA 1
ATOM 642 C C . LEU A 1 83 ? -5.638 -2.815 2.983 1.00 98.12 83 LEU A C 1
ATOM 644 O O . LEU A 1 83 ? -4.510 -2.563 2.569 1.00 98.12 83 LEU A O 1
ATOM 648 N N . LYS A 1 84 ? -6.739 -2.436 2.344 1.00 97.38 84 LYS A N 1
ATOM 649 C CA . LYS A 1 84 ? -6.737 -1.647 1.118 1.00 97.38 84 LYS A CA 1
ATOM 650 C C . LYS A 1 84 ? -7.443 -0.326 1.350 1.00 97.38 84 LYS A C 1
ATOM 652 O O . LYS A 1 84 ? -8.587 -0.299 1.791 1.00 97.38 84 LYS A O 1
ATOM 657 N N . ILE A 1 85 ? -6.779 0.772 1.019 1.00 95.38 85 ILE A N 1
ATOM 658 C CA . ILE A 1 85 ? -7.310 2.124 1.162 1.00 95.38 85 ILE A CA 1
ATOM 659 C C . ILE A 1 85 ? -7.177 2.834 -0.173 1.00 95.38 85 ILE A C 1
ATOM 661 O O . ILE A 1 85 ? -6.086 2.955 -0.719 1.00 95.38 85 ILE A O 1
ATOM 665 N N . ASN A 1 86 ? -8.288 3.334 -0.692 1.00 91.94 86 ASN A N 1
ATOM 666 C CA . ASN A 1 86 ? -8.335 4.064 -1.942 1.00 91.94 86 ASN A CA 1
ATOM 667 C C . ASN A 1 86 ? -9.142 5.354 -1.781 1.00 91.94 86 ASN A C 1
ATOM 669 O O . ASN A 1 86 ? -10.370 5.338 -1.788 1.00 91.94 86 ASN A O 1
ATOM 673 N N . PHE A 1 87 ? -8.446 6.484 -1.704 1.00 85.69 87 PHE A N 1
ATOM 674 C CA . PHE A 1 87 ? -9.029 7.827 -1.676 1.00 85.69 87 PHE A CA 1
ATOM 675 C C . PHE A 1 87 ? -8.841 8.596 -2.985 1.00 85.69 87 PHE A C 1
ATOM 677 O O . PHE A 1 87 ? -9.107 9.794 -3.036 1.00 85.69 87 PHE A O 1
ATOM 684 N N . SER A 1 88 ? -8.412 7.923 -4.057 1.00 73.75 88 SER A N 1
ATOM 685 C CA . SER A 1 88 ? -8.106 8.564 -5.337 1.00 73.75 88 SER A CA 1
ATOM 686 C C . SER A 1 88 ? -9.249 9.450 -5.842 1.00 73.75 88 SER A C 1
ATOM 688 O O . SER A 1 88 ? -10.336 8.909 -6.129 1.00 73.75 88 SER A O 1
ATOM 690 N N . PRO A 1 89 ? -9.016 10.772 -6.016 1.00 59.88 89 PRO A N 1
ATOM 691 C CA . PRO A 1 89 ? -9.927 11.619 -6.762 1.00 59.88 89 PRO A CA 1
ATOM 692 C C . PRO A 1 89 ? -9.880 11.142 -8.212 1.00 59.88 89 PRO A C 1
ATOM 694 O O . PRO A 1 89 ? -8.828 10.964 -8.820 1.00 59.88 89 PRO A O 1
ATOM 697 N N . PHE A 1 90 ? -11.034 10.838 -8.777 1.00 46.81 90 PHE A N 1
ATOM 698 C CA . PHE A 1 90 ? -11.113 10.327 -10.133 1.00 46.81 90 PHE A CA 1
ATOM 699 C C . PHE A 1 90 ? -10.707 11.412 -11.146 1.00 46.81 90 PHE A C 1
ATOM 701 O O . PHE A 1 90 ? -11.529 12.265 -11.463 1.00 46.81 90 PHE A O 1
ATOM 708 N N . ILE A 1 91 ? -9.491 11.365 -11.711 1.00 43.59 91 ILE A N 1
ATOM 709 C CA . ILE A 1 91 ? -9.157 12.117 -12.939 1.00 43.59 91 ILE A CA 1
ATOM 710 C C . ILE A 1 91 ? -8.538 11.173 -13.983 1.00 43.59 91 ILE A C 1
ATOM 712 O O . ILE A 1 91 ? -7.327 10.990 -14.065 1.00 43.59 91 ILE A O 1
ATOM 716 N N . PRO A 1 92 ? -9.368 10.566 -14.842 1.00 38.34 92 PRO A N 1
ATOM 717 C CA . PRO A 1 92 ? -8.965 9.580 -15.848 1.00 38.34 92 PRO A CA 1
ATOM 718 C C . PRO A 1 92 ? -8.125 10.102 -17.016 1.00 38.34 92 PRO A C 1
ATOM 720 O O . PRO A 1 92 ? -7.966 9.377 -18.003 1.00 38.34 92 PRO A O 1
ATOM 723 N N . GLN A 1 93 ? -7.713 11.367 -16.991 1.00 37.69 93 GLN A N 1
ATOM 724 C CA . GLN A 1 93 ? -7.188 12.067 -18.165 1.00 37.69 93 GLN A CA 1
ATOM 725 C C . GLN A 1 93 ? -5.941 12.920 -17.889 1.00 37.69 93 GLN A C 1
ATOM 727 O O . GLN A 1 93 ? -5.518 13.630 -18.797 1.00 37.69 93 GLN A O 1
ATOM 732 N N . GLY A 1 94 ? -5.324 12.833 -16.700 1.00 36.84 94 GLY A N 1
ATOM 733 C CA . GLY A 1 94 ? -4.063 13.548 -16.423 1.00 36.84 94 GLY A CA 1
ATOM 734 C C . GLY A 1 94 ? -4.155 15.056 -16.681 1.00 36.84 94 GLY A C 1
ATOM 735 O O . GLY A 1 94 ? -3.248 15.659 -17.242 1.00 36.84 94 GLY A O 1
ATOM 736 N N . THR A 1 95 ? -5.329 15.619 -16.410 1.00 38.22 95 THR A N 1
ATOM 737 C CA . THR A 1 95 ? -5.561 17.053 -16.277 1.00 38.22 95 THR A CA 1
ATOM 738 C C . THR A 1 95 ? -6.847 17.194 -15.496 1.00 38.22 95 THR A C 1
ATOM 740 O O . THR A 1 95 ? -7.897 16.736 -15.964 1.00 38.22 95 THR A O 1
ATOM 743 N N . ALA A 1 96 ? -6.791 17.850 -14.342 1.00 40.66 96 ALA A N 1
ATOM 744 C CA . ALA A 1 96 ? -7.953 18.547 -13.826 1.00 40.66 96 ALA A CA 1
ATOM 745 C C . ALA A 1 96 ? -8.410 19.551 -14.895 1.00 40.66 96 ALA A C 1
ATOM 747 O O . ALA A 1 96 ? -7.918 20.676 -14.978 1.00 40.66 96 ALA A O 1
ATOM 748 N N . HIS A 1 97 ? -9.341 19.152 -15.766 1.00 35.72 97 HIS A N 1
ATOM 749 C CA . HIS A 1 97 ? -10.131 20.150 -16.459 1.00 35.72 97 HIS A CA 1
ATOM 750 C C . HIS A 1 97 ? -10.989 20.817 -15.395 1.00 35.72 97 HIS A C 1
ATOM 752 O O . HIS A 1 97 ? -11.991 20.273 -14.938 1.00 35.72 97 HIS A O 1
ATOM 758 N N . VAL A 1 98 ? -10.513 21.996 -14.997 1.00 42.66 98 VAL A N 1
ATOM 759 C CA . VAL A 1 98 ? -11.269 23.106 -14.432 1.00 42.66 98 VAL A CA 1
ATOM 760 C C . VAL A 1 98 ? -12.491 23.330 -15.325 1.00 42.66 98 VAL A C 1
ATOM 762 O O . VAL A 1 98 ? -12.497 24.136 -16.247 1.00 42.66 98 VAL A O 1
ATOM 765 N N . GLY A 1 99 ? -13.516 22.525 -15.088 1.00 32.41 99 GLY A N 1
ATOM 766 C CA . GLY A 1 99 ? -14.880 22.731 -15.519 1.00 32.41 99 GLY A CA 1
ATOM 767 C C . GLY A 1 99 ? -15.683 22.824 -14.240 1.00 32.41 99 GLY A C 1
ATOM 768 O O . GLY A 1 99 ? -16.056 21.804 -13.678 1.00 32.41 99 GLY A O 1
ATOM 769 N N . HIS A 1 100 ? -15.825 24.047 -13.740 1.00 35.66 100 HIS A N 1
ATOM 770 C CA . HIS A 1 100 ? -16.678 24.493 -12.640 1.00 35.66 100 HIS A CA 1
ATOM 771 C C . HIS A 1 100 ? -17.783 23.519 -12.171 1.00 35.66 100 HIS A C 1
ATOM 773 O O . HIS A 1 100 ? -18.947 23.757 -12.458 1.00 35.66 100 HIS A O 1
ATOM 779 N N . GLN A 1 101 ? -17.447 22.483 -11.393 1.00 37.97 101 GLN A N 1
ATOM 780 C CA . GLN A 1 101 ? -18.355 21.761 -10.485 1.00 37.97 101 GLN A CA 1
ATOM 781 C C . GLN A 1 101 ? -17.556 21.233 -9.277 1.00 37.97 101 GLN A C 1
ATOM 783 O O . GLN A 1 101 ? -17.369 20.038 -9.064 1.00 37.97 101 GLN A O 1
ATOM 788 N N . HIS A 1 102 ? -17.046 22.177 -8.482 1.00 40.22 102 HIS A N 1
ATOM 789 C CA . HIS A 1 102 ? -16.475 21.963 -7.151 1.00 40.22 102 HIS A CA 1
ATOM 790 C C . HIS A 1 102 ? -17.563 21.578 -6.129 1.00 40.22 102 HIS A C 1
ATOM 792 O O . HIS A 1 102 ? -17.929 22.401 -5.295 1.00 40.22 102 HIS A O 1
ATOM 798 N N . THR A 1 103 ? -18.103 20.358 -6.164 1.00 37.97 103 THR A N 1
ATOM 799 C CA . THR A 1 103 ? -19.075 19.937 -5.126 1.00 37.97 103 THR A CA 1
ATOM 800 C C . THR A 1 103 ? -18.868 18.551 -4.522 1.00 37.97 103 THR A C 1
ATOM 802 O O . THR A 1 103 ? -19.560 18.225 -3.565 1.00 37.97 103 THR A O 1
ATOM 805 N N . TYR A 1 104 ? -17.883 17.763 -4.966 1.00 41.09 104 TYR A N 1
ATOM 806 C CA . TYR A 1 104 ? -17.589 16.458 -4.344 1.00 41.09 104 TYR A CA 1
ATOM 807 C C . TYR A 1 104 ? -16.098 16.215 -4.077 1.00 41.09 104 TYR A C 1
ATOM 809 O O . TYR A 1 104 ? -15.653 15.069 -4.027 1.00 41.09 104 TYR A O 1
ATOM 817 N N . TYR A 1 105 ? -15.314 17.279 -3.873 1.00 47.84 105 TYR A N 1
ATOM 818 C CA . TYR A 1 105 ? -14.070 17.122 -3.120 1.00 47.84 105 TYR A CA 1
ATOM 819 C C . TYR A 1 105 ? -14.471 16.813 -1.676 1.00 47.84 105 TYR A C 1
ATOM 821 O O . TYR A 1 105 ? -15.037 17.667 -0.994 1.00 47.84 105 TYR A O 1
ATOM 829 N N . GLN A 1 106 ? -14.254 15.568 -1.240 1.00 52.31 106 GLN A N 1
ATOM 830 C CA . GLN A 1 106 ? -14.339 15.230 0.180 1.00 52.31 106 GLN A CA 1
ATOM 831 C C . GLN A 1 106 ? -13.433 16.211 0.944 1.00 52.31 106 GLN A C 1
ATOM 833 O O . GLN A 1 106 ? -12.359 16.536 0.428 1.00 52.31 106 GLN A O 1
ATOM 838 N N . PRO A 1 107 ? -13.810 16.697 2.138 1.00 60.56 107 PRO A N 1
ATOM 839 C CA . PRO A 1 107 ? -12.887 17.495 2.926 1.00 60.56 107 PRO A CA 1
ATOM 840 C C . PRO A 1 107 ? -11.687 16.601 3.246 1.00 60.56 107 PRO A C 1
ATOM 842 O O . PRO A 1 107 ? -11.846 15.594 3.934 1.00 60.56 107 PRO A O 1
ATOM 845 N N . GLU A 1 108 ? -10.508 16.948 2.731 1.00 71.56 108 GLU A N 1
ATOM 846 C CA . GLU A 1 108 ? -9.237 16.229 2.936 1.00 71.56 108 GLU A CA 1
ATOM 847 C C . GLU A 1 108 ? -9.012 15.885 4.416 1.00 71.56 108 GLU A C 1
ATOM 849 O O . GLU A 1 108 ? -8.537 14.805 4.760 1.00 71.56 108 GLU A O 1
ATOM 854 N N . TYR A 1 109 ? -9.496 16.767 5.288 1.00 82.62 109 TYR A N 1
ATOM 855 C CA . TYR A 1 109 ? -9.532 16.609 6.732 1.00 82.62 109 TYR A CA 1
ATOM 856 C C . TYR A 1 109 ? -10.229 15.327 7.227 1.00 82.62 109 TYR A C 1
ATOM 858 O O . TYR A 1 109 ? -9.750 14.687 8.156 1.00 82.62 109 TYR A O 1
ATOM 866 N N . MET A 1 110 ? -11.345 14.900 6.623 1.00 84.38 110 MET A N 1
ATOM 867 C CA . MET A 1 110 ? -12.062 13.698 7.085 1.00 84.38 110 MET A CA 1
ATOM 868 C C . MET A 1 110 ? -11.295 12.414 6.754 1.00 84.38 110 MET A C 1
ATOM 870 O O . MET A 1 110 ? -11.263 11.484 7.562 1.00 84.38 110 MET A O 1
ATOM 874 N N . GLN A 1 111 ? -10.647 12.375 5.585 1.00 86.06 111 GLN A N 1
ATOM 875 C CA . GLN A 1 111 ? -9.749 11.280 5.208 1.00 86.06 111 GLN A CA 1
ATOM 876 C C . GLN A 1 111 ? -8.534 11.242 6.136 1.00 86.06 111 GLN A C 1
ATOM 878 O O . GLN A 1 111 ? -8.148 10.173 6.608 1.00 86.06 111 GLN A O 1
ATOM 883 N N . GLU A 1 112 ? -7.965 12.413 6.431 1.00 88.81 112 GLU A N 1
ATOM 884 C CA . GLU A 1 112 ? -6.855 12.564 7.364 1.00 88.81 112 GLU A CA 1
ATOM 885 C C . GLU A 1 112 ? -7.211 12.008 8.746 1.00 88.81 112 GLU A C 1
ATOM 887 O O . GLU A 1 112 ? -6.502 11.138 9.245 1.00 88.81 112 GLU A O 1
ATOM 892 N N . LEU A 1 113 ? -8.348 12.406 9.326 1.00 90.38 113 LEU A N 1
ATOM 893 C CA . LEU A 1 113 ? -8.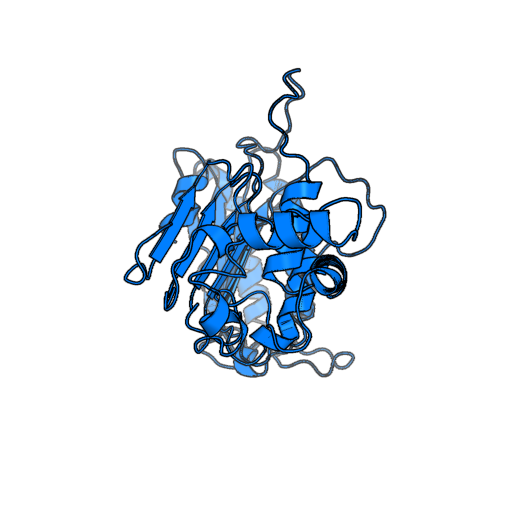802 11.904 10.626 1.00 90.38 113 LEU A CA 1
ATOM 894 C C . LEU A 1 113 ? -8.984 10.382 10.650 1.00 90.38 113 LEU A C 1
ATOM 896 O O . LEU A 1 113 ? -8.590 9.730 11.622 1.00 90.38 113 LEU A O 1
ATOM 900 N N . LEU A 1 114 ? -9.564 9.804 9.594 1.00 92.44 114 LEU A N 1
ATOM 901 C CA . LEU A 1 114 ? -9.724 8.354 9.484 1.00 92.44 114 LEU A CA 1
ATOM 902 C C . LEU A 1 114 ? -8.362 7.648 9.463 1.00 92.44 114 LEU A C 1
ATOM 904 O O . LEU A 1 114 ? -8.170 6.681 10.199 1.00 92.44 114 LEU A O 1
ATOM 908 N N . ILE A 1 115 ? -7.404 8.148 8.678 1.00 93.81 115 ILE A N 1
ATOM 909 C CA . ILE A 1 115 ? -6.052 7.578 8.616 1.00 93.81 115 ILE A CA 1
ATOM 910 C C . ILE A 1 115 ? -5.323 7.743 9.942 1.00 93.81 115 ILE A C 1
ATOM 912 O O . ILE A 1 115 ? 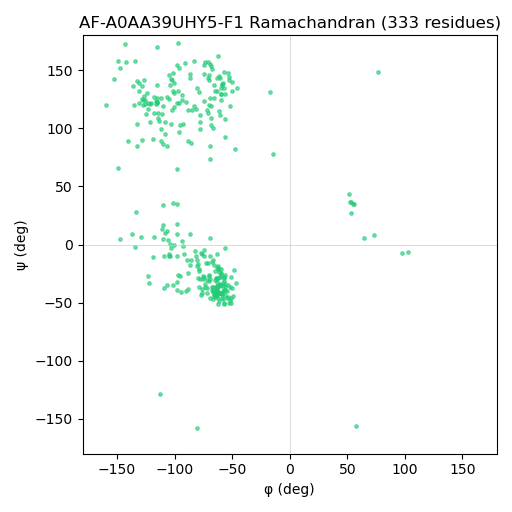-4.720 6.787 10.424 1.00 93.81 115 ILE A O 1
ATOM 916 N N . MET A 1 116 ? -5.408 8.918 10.564 1.00 93.44 116 MET A N 1
ATOM 917 C CA . MET A 1 116 ? -4.779 9.160 11.855 1.00 93.44 116 MET A CA 1
ATOM 918 C C . MET A 1 116 ? -5.275 8.170 12.913 1.00 93.44 116 MET A C 1
ATOM 920 O O . MET A 1 116 ? -4.484 7.666 13.709 1.00 93.44 116 MET A O 1
ATOM 924 N N . GLN A 1 117 ? -6.572 7.853 12.914 1.00 92.25 117 GLN A N 1
ATOM 925 C CA . GLN A 1 117 ? -7.125 6.849 13.818 1.00 92.25 117 GLN A CA 1
ATOM 926 C C . GLN A 1 117 ? -6.714 5.423 13.442 1.00 92.25 117 GLN A C 1
ATOM 928 O O . GLN A 1 117 ? -6.373 4.654 14.337 1.00 92.25 117 GLN A O 1
ATOM 933 N N . LEU A 1 118 ? -6.723 5.076 12.152 1.00 94.12 118 LEU A N 1
ATOM 934 C CA . LEU A 1 118 ? -6.392 3.735 11.663 1.00 94.12 118 LEU A CA 1
ATOM 935 C C . LEU A 1 118 ? -4.917 3.368 11.884 1.00 94.12 118 LEU A C 1
ATOM 937 O O . LEU A 1 118 ? -4.625 2.232 12.225 1.00 94.12 118 LEU A O 1
ATOM 941 N N . PHE A 1 119 ? -4.004 4.332 11.738 1.00 94.88 119 PHE A N 1
ATOM 942 C CA . PHE A 1 119 ? -2.557 4.159 11.938 1.00 94.88 119 PHE A CA 1
ATOM 943 C C . PHE A 1 119 ? -2.080 4.627 13.319 1.00 94.88 119 PHE A C 1
ATOM 945 O O . PHE A 1 119 ? -0.892 4.863 13.530 1.00 94.88 119 PHE A O 1
ATOM 952 N N . HIS A 1 120 ? -3.010 4.766 14.268 1.00 91.88 120 HIS A N 1
ATOM 953 C CA . HIS A 1 120 ? -2.730 5.067 15.674 1.00 91.88 120 HIS A CA 1
ATOM 954 C C . HIS A 1 120 ? -1.848 6.305 15.907 1.00 91.88 120 HIS A C 1
ATOM 956 O O . HIS A 1 120 ? -1.058 6.345 16.852 1.00 91.88 120 HIS A O 1
ATOM 962 N N . VAL A 1 121 ? -2.011 7.346 15.085 1.00 93.75 121 VAL A N 1
ATOM 963 C CA . VAL A 1 121 ? -1.261 8.599 15.223 1.00 93.75 121 VAL A CA 1
ATOM 964 C C . VAL A 1 121 ? -1.483 9.164 16.635 1.00 93.75 121 VAL A C 1
ATOM 966 O O . VAL A 1 121 ? -2.641 9.303 17.052 1.00 93.75 121 VAL A O 1
ATOM 969 N N . PRO A 1 122 ? -0.417 9.524 17.383 1.00 92.44 122 PRO A N 1
ATOM 970 C CA . PRO A 1 122 ? -0.535 9.935 18.782 1.00 92.44 122 PRO A CA 1
ATOM 971 C C . PRO A 1 122 ? -1.532 11.067 19.016 1.00 92.44 122 PRO A C 1
ATOM 973 O O . PRO A 1 122 ? -2.227 11.077 20.027 1.00 92.44 122 PRO A O 1
ATOM 976 N N . GLU A 1 123 ? -1.642 11.994 18.066 1.00 91.00 123 GLU A N 1
ATOM 977 C CA . GLU A 1 123 ? -2.587 13.104 18.145 1.00 91.00 123 GLU A CA 1
ATOM 978 C C . GLU A 1 123 ? -4.049 12.634 18.109 1.00 91.00 123 GLU A C 1
ATOM 980 O O . GLU A 1 123 ? -4.849 13.057 18.943 1.00 91.00 123 GLU A O 1
ATOM 985 N N . ALA A 1 124 ? -4.399 11.686 17.233 1.00 89.75 124 ALA A N 1
ATOM 986 C CA . ALA A 1 124 ? -5.737 11.095 17.227 1.00 89.75 124 ALA A CA 1
ATOM 987 C C . ALA A 1 124 ? -6.018 10.320 18.523 1.00 89.75 124 ALA A C 1
ATOM 989 O O . ALA A 1 124 ? -7.110 10.419 19.082 1.00 89.75 124 ALA A O 1
ATOM 990 N N . GLN A 1 125 ? -5.020 9.607 19.052 1.00 88.50 125 GLN A N 1
ATOM 991 C CA . GLN A 1 125 ? -5.148 8.907 20.333 1.00 88.50 125 GLN A CA 1
ATOM 992 C C . GLN A 1 125 ? -5.353 9.882 21.498 1.00 88.50 125 GLN A C 1
ATOM 994 O O . GLN A 1 125 ? -6.194 9.648 22.366 1.00 88.50 125 GLN A O 1
ATOM 999 N N . ARG A 1 126 ? -4.631 11.007 21.501 1.00 89.56 126 ARG A N 1
ATOM 1000 C CA . ARG A 1 126 ? -4.756 12.076 22.498 1.00 89.56 126 ARG A CA 1
ATOM 1001 C C . ARG A 1 126 ? -6.140 12.717 22.476 1.00 89.56 126 ARG A C 1
ATOM 1003 O O . ARG A 1 126 ? -6.659 13.022 23.543 1.00 89.56 126 ARG A O 1
ATOM 1010 N N . ILE A 1 127 ? -6.733 12.890 21.296 1.00 87.88 127 ILE A N 1
ATOM 1011 C CA . ILE A 1 127 ? -8.085 13.442 21.125 1.00 87.88 127 ILE A CA 1
ATOM 1012 C C . ILE A 1 127 ? -9.155 12.493 21.687 1.00 87.88 127 ILE A C 1
ATOM 1014 O O . ILE A 1 127 ? -10.103 12.946 22.325 1.00 87.88 127 ILE A O 1
ATOM 1018 N N . VAL A 1 128 ? -8.996 11.178 21.510 1.00 87.44 128 VAL A N 1
ATOM 1019 C CA . VAL A 1 128 ? -9.954 10.180 22.023 1.00 87.44 128 VAL A CA 1
ATOM 1020 C C . VAL A 1 128 ? -9.756 9.910 23.522 1.00 87.44 128 VAL A C 1
ATOM 1022 O O . VAL A 1 128 ? -10.720 9.621 24.226 1.00 87.44 128 VAL A O 1
ATOM 1025 N N . ARG A 1 129 ? -8.532 10.053 24.047 1.00 88.62 129 ARG A N 1
ATOM 1026 C CA . ARG A 1 129 ? -8.156 9.714 25.434 1.00 88.62 129 ARG A CA 1
ATOM 1027 C C . ARG A 1 129 ? -9.087 10.267 26.530 1.00 88.62 129 ARG A C 1
ATOM 1029 O O . ARG A 1 129 ? -9.406 9.487 27.421 1.00 88.62 129 ARG A O 1
ATOM 1036 N N . PRO A 1 130 ? -9.544 11.537 26.516 1.00 89.88 130 PRO A N 1
ATOM 1037 C CA . PRO A 1 130 ? -10.425 12.070 27.561 1.00 89.88 130 PRO A CA 1
ATOM 1038 C C . PRO A 1 130 ? -11.776 11.351 27.657 1.00 89.88 130 PRO A C 1
ATOM 1040 O O . PRO A 1 130 ? -12.428 11.410 28.693 1.00 89.88 130 PRO A O 1
ATOM 1043 N N . TYR A 1 131 ? -12.180 10.672 26.583 1.00 86.94 131 TYR A N 1
ATOM 1044 C CA . TYR A 1 131 ? -13.402 9.879 26.502 1.00 86.94 131 TYR A CA 1
ATOM 1045 C C . TYR A 1 131 ? -13.179 8.405 26.860 1.00 86.94 131 TYR A C 1
ATOM 1047 O O . TYR A 1 131 ? -14.112 7.613 26.822 1.00 86.94 131 TYR A O 1
ATOM 1055 N N . LEU A 1 132 ? -11.947 7.992 27.168 1.00 85.75 132 LEU A N 1
ATOM 1056 C CA . LEU A 1 132 ? -11.628 6.616 27.533 1.00 85.75 132 LEU A CA 1
ATOM 1057 C C . LEU A 1 132 ? -11.404 6.510 29.041 1.00 85.75 132 LEU A C 1
ATOM 1059 O O . LEU A 1 132 ? -10.704 7.316 29.650 1.00 85.75 132 LEU A O 1
ATOM 1063 N N . GLN A 1 133 ? -11.944 5.450 29.641 1.00 83.00 133 GLN A N 1
ATOM 1064 C CA . GLN A 1 133 ? -11.538 5.041 30.987 1.00 83.00 133 GLN A CA 1
ATOM 1065 C C . GLN A 1 133 ? -10.087 4.531 30.953 1.00 83.00 133 GLN A C 1
ATOM 1067 O O . GLN A 1 133 ? -9.634 4.012 29.933 1.00 83.00 133 GLN A O 1
ATOM 1072 N N . ALA A 1 134 ? -9.355 4.670 32.063 1.00 83.31 134 ALA A N 1
ATOM 1073 C CA . ALA A 1 134 ? -7.923 4.354 32.127 1.00 83.31 134 ALA A CA 1
ATOM 1074 C C . ALA A 1 134 ? -7.584 2.887 31.788 1.00 83.31 134 ALA A C 1
ATOM 1076 O O . ALA A 1 134 ? -6.471 2.609 31.349 1.00 83.31 134 ALA A O 1
ATOM 1077 N N . ASP A 1 135 ? -8.538 1.971 31.975 1.00 82.19 135 ASP A N 1
ATOM 1078 C CA . ASP A 1 135 ? -8.438 0.534 31.695 1.00 82.19 135 ASP A CA 1
ATOM 1079 C C . ASP A 1 135 ? -8.950 0.133 30.298 1.00 82.19 135 ASP A C 1
ATOM 1081 O O . ASP A 1 135 ? -8.996 -1.055 29.984 1.00 82.19 135 ASP A O 1
ATOM 1085 N N . LYS A 1 136 ? -9.374 1.089 29.460 1.00 80.94 136 LYS A N 1
ATOM 1086 C CA . LYS A 1 136 ? -9.940 0.814 28.131 1.00 80.94 136 LYS A CA 1
ATOM 1087 C C . LYS A 1 136 ? -8.946 1.089 27.007 1.00 80.94 136 LYS A C 1
ATOM 1089 O O . LYS A 1 136 ? -8.217 2.078 27.014 1.00 80.94 136 LYS A O 1
ATOM 1094 N N . HIS A 1 137 ? -8.995 0.236 25.990 1.00 79.81 137 HIS A N 1
ATOM 1095 C CA . HIS A 1 137 ? -8.180 0.324 24.783 1.00 79.81 137 HIS A CA 1
ATOM 1096 C C . HIS A 1 137 ? -8.991 0.824 23.582 1.00 79.81 137 HIS A C 1
ATOM 1098 O O . HIS A 1 137 ? -10.170 0.496 23.427 1.00 79.81 137 HIS A O 1
ATOM 1104 N N . PHE A 1 138 ? -8.337 1.586 22.705 1.00 76.75 138 PHE A N 1
ATOM 1105 C CA . PHE A 1 138 ? -8.898 2.061 21.445 1.00 76.75 138 PHE A CA 1
ATOM 1106 C C . PHE A 1 138 ? -7.778 2.295 20.408 1.00 76.75 138 PHE A C 1
ATOM 1108 O O . PHE A 1 138 ? -6.729 2.801 20.800 1.00 76.75 138 PHE A O 1
ATOM 1115 N N . PRO A 1 139 ? -8.001 1.992 19.112 1.00 78.94 139 PRO A N 1
ATOM 1116 C CA . PRO A 1 139 ? -9.096 1.181 18.578 1.00 78.94 139 PRO A CA 1
ATOM 1117 C C . PRO A 1 139 ? -8.919 -0.312 18.924 1.00 78.94 139 PRO A C 1
ATOM 1119 O O . PRO A 1 139 ? -7.830 -0.785 19.233 1.00 78.94 139 PRO A O 1
ATOM 1122 N N . VAL A 1 140 ? -10.026 -1.063 18.924 1.00 78.19 140 VAL A N 1
ATOM 1123 C CA . VAL A 1 140 ? -10.080 -2.433 19.482 1.00 78.19 140 VAL A CA 1
ATOM 1124 C C . VAL A 1 140 ? -9.859 -3.527 18.429 1.00 78.19 140 VAL A C 1
ATOM 1126 O O . VAL A 1 140 ? -9.163 -4.499 18.705 1.00 78.19 140 VAL A O 1
ATOM 1129 N N . TYR A 1 141 ? -10.445 -3.371 17.235 1.00 80.19 141 TYR A N 1
ATOM 1130 C CA . TYR A 1 141 ? -10.484 -4.409 16.185 1.00 80.19 141 TYR A CA 1
ATOM 1131 C C . TYR A 1 141 ? -9.524 -4.160 15.019 1.00 80.19 141 TYR A C 1
ATOM 1133 O O . TYR A 1 141 ? -9.368 -5.022 14.165 1.00 80.19 141 TYR A O 1
ATOM 1141 N N . LEU A 1 142 ? -8.914 -2.978 14.960 1.00 85.56 142 LEU A N 1
ATOM 1142 C CA . LEU A 1 142 ? -8.117 -2.520 13.818 1.00 85.56 142 LEU A CA 1
ATOM 1143 C C . LEU A 1 142 ? -6.625 -2.470 14.164 1.00 85.56 142 LEU A C 1
ATOM 1145 O O . LEU A 1 142 ? -5.907 -1.594 13.702 1.00 85.56 142 LEU A O 1
ATOM 1149 N N . LYS A 1 143 ? -6.173 -3.401 15.012 1.00 91.25 143 LYS A N 1
ATOM 1150 C CA . LYS A 1 143 ? -4.748 -3.575 15.294 1.00 91.25 143 LYS A CA 1
ATOM 1151 C C . LYS A 1 143 ? -4.038 -4.022 14.021 1.00 91.25 143 LYS A C 1
ATOM 1153 O O . LYS A 1 143 ? -4.487 -4.953 13.356 1.00 91.25 143 LYS A O 1
ATOM 1158 N N . LEU A 1 144 ? -2.930 -3.365 13.723 1.00 95.06 144 LEU A N 1
ATOM 1159 C CA . LEU A 1 144 ? -2.148 -3.534 12.508 1.00 95.06 144 LEU A CA 1
ATOM 1160 C C . LEU A 1 144 ? -1.036 -4.581 12.668 1.00 95.06 144 LEU A C 1
ATOM 1162 O O . LEU A 1 144 ? -0.433 -4.977 11.681 1.00 95.06 144 LEU A O 1
ATOM 1166 N N . SER A 1 145 ? -0.790 -5.083 13.883 1.00 95.69 145 SER A N 1
ATOM 1167 C CA . SER A 1 145 ? 0.333 -5.988 14.201 1.00 95.69 145 SER A CA 1
ATOM 1168 C C . SER A 1 145 ? 0.318 -7.350 13.498 1.00 95.69 145 SER A C 1
ATOM 1170 O O . SER A 1 145 ? 1.248 -8.138 13.652 1.00 95.69 145 SER A O 1
ATOM 1172 N N . SER A 1 146 ? -0.772 -7.672 12.807 1.00 96.81 146 SER A N 1
ATOM 1173 C CA . SER A 1 146 ? -0.946 -8.908 12.042 1.00 96.81 146 SER A CA 1
ATOM 1174 C C . SER A 1 146 ? -1.148 -8.646 10.552 1.00 96.81 146 SER A C 1
ATOM 1176 O O . SER A 1 146 ? -1.419 -9.583 9.812 1.00 96.81 146 SER A O 1
ATOM 1178 N N . LEU A 1 147 ? -1.015 -7.393 10.112 1.00 98.00 147 LEU A N 1
ATOM 1179 C CA . LEU A 1 147 ? -1.221 -7.012 8.727 1.00 98.00 147 LEU A CA 1
ATOM 1180 C C . LEU A 1 147 ? -0.040 -7.486 7.880 1.00 98.00 147 LEU A C 1
ATOM 1182 O O . LEU A 1 147 ? 1.103 -7.120 8.157 1.00 98.00 147 LEU A O 1
ATOM 1186 N N . VAL A 1 148 ? -0.343 -8.271 6.852 1.00 98.50 148 VAL A N 1
ATOM 1187 C CA . VAL A 1 148 ? 0.606 -8.873 5.907 1.00 98.50 148 VAL A CA 1
ATOM 1188 C C . VAL A 1 148 ? 0.634 -8.095 4.594 1.00 98.50 148 VAL A C 1
ATOM 1190 O O . VAL A 1 148 ? 1.699 -7.926 4.000 1.00 98.50 148 VAL A O 1
ATOM 1193 N N . GLU A 1 149 ? -0.518 -7.568 4.172 1.00 98.69 149 GLU A N 1
ATOM 1194 C CA . GLU A 1 149 ? -0.672 -6.820 2.926 1.00 98.69 149 GLU A CA 1
ATOM 1195 C C . GLU A 1 149 ? -1.320 -5.452 3.163 1.00 98.69 149 GLU A C 1
ATOM 1197 O O . GLU A 1 149 ? -2.399 -5.340 3.754 1.00 98.69 149 GLU A O 1
ATOM 1202 N N . LEU A 1 150 ? -0.665 -4.408 2.654 1.00 98.56 150 LEU A N 1
ATOM 1203 C CA . LEU A 1 150 ? -1.149 -3.034 2.683 1.00 98.56 150 LEU A CA 1
ATOM 1204 C C . LEU A 1 150 ? -1.155 -2.447 1.270 1.00 98.56 150 LEU A C 1
ATOM 1206 O O . LEU A 1 150 ? -0.113 -2.344 0.627 1.00 98.56 150 LEU A O 1
ATOM 1210 N N . ASP A 1 151 ? -2.320 -2.013 0.798 1.00 97.81 151 ASP A N 1
ATOM 1211 C CA . ASP A 1 151 ? -2.494 -1.344 -0.493 1.00 97.81 151 ASP A CA 1
ATOM 1212 C C . ASP A 1 151 ? -3.031 0.076 -0.289 1.00 97.81 151 ASP A C 1
ATOM 1214 O O . ASP A 1 151 ? -4.155 0.278 0.169 1.00 97.81 151 ASP A O 1
ATOM 1218 N N . LEU A 1 152 ? -2.216 1.073 -0.623 1.00 95.25 152 LEU A N 1
ATOM 1219 C CA . LEU A 1 152 ? -2.495 2.489 -0.422 1.00 95.25 152 LEU A CA 1
ATOM 1220 C C . LEU A 1 152 ? -2.624 3.197 -1.769 1.00 95.25 152 LEU A C 1
ATOM 1222 O O . LEU A 1 152 ? -1.624 3.400 -2.447 1.00 95.25 152 LEU A O 1
ATOM 1226 N N . CYS A 1 153 ? -3.811 3.688 -2.117 1.00 91.94 153 CYS A N 1
ATOM 1227 C CA . CYS A 1 153 ? -3.937 4.891 -2.939 1.00 91.94 153 CYS A CA 1
ATOM 1228 C C . CYS A 1 153 ? -4.446 6.032 -2.076 1.00 91.94 153 CYS A C 1
ATOM 1230 O O . CYS A 1 153 ? -5.652 6.207 -1.889 1.00 91.94 153 CYS A O 1
ATOM 1232 N N . VAL A 1 154 ? -3.512 6.825 -1.570 1.00 88.12 154 VAL A N 1
ATOM 1233 C CA . VAL A 1 154 ? -3.782 8.035 -0.792 1.00 88.12 154 VAL A CA 1
ATOM 1234 C C . VAL A 1 154 ? -2.890 9.162 -1.300 1.00 88.12 154 VAL A C 1
ATOM 1236 O O . VAL A 1 154 ? -1.869 8.912 -1.941 1.00 88.12 154 VAL A O 1
ATOM 1239 N N . GLY A 1 155 ? -3.286 10.410 -1.057 1.00 84.12 155 GLY A N 1
ATOM 1240 C CA . GLY A 1 155 ? -2.468 11.558 -1.440 1.00 84.12 155 GLY A CA 1
ATOM 1241 C C . GLY A 1 155 ? -1.189 11.664 -0.591 1.00 84.12 155 GLY A C 1
ATOM 1242 O O . GLY A 1 155 ? -1.189 11.224 0.560 1.00 84.12 155 GLY A O 1
ATOM 1243 N N . PRO A 1 156 ? -0.112 12.302 -1.093 1.00 82.81 156 PRO A N 1
ATOM 1244 C CA . PRO A 1 156 ? 1.149 12.423 -0.354 1.00 82.81 156 PRO A CA 1
ATOM 1245 C C . PRO A 1 156 ? 1.036 13.099 1.021 1.00 82.81 156 PRO A C 1
ATOM 1247 O O . PRO A 1 156 ? 1.804 12.782 1.925 1.00 82.81 156 PRO A O 1
ATOM 1250 N N . PHE A 1 157 ? 0.055 13.988 1.207 1.00 83.12 157 PHE A N 1
ATOM 1251 C CA . PHE A 1 157 ? -0.218 14.651 2.489 1.00 83.12 157 PHE A CA 1
ATOM 1252 C C . PHE A 1 157 ? -0.589 13.671 3.618 1.00 83.12 157 PHE A C 1
ATOM 1254 O O . PHE A 1 157 ? -0.422 13.990 4.788 1.00 83.12 157 PHE A O 1
ATOM 1261 N N . ILE A 1 158 ? -1.034 12.458 3.275 1.00 88.19 158 ILE A N 1
ATOM 1262 C CA . ILE A 1 158 ? -1.406 11.401 4.221 1.00 88.19 158 ILE A CA 1
ATOM 1263 C C . ILE A 1 158 ? -0.199 10.541 4.645 1.00 88.19 158 ILE A C 1
ATOM 1265 O O . ILE A 1 158 ? -0.256 9.848 5.663 1.00 88.19 158 ILE A O 1
ATOM 1269 N N . TYR A 1 159 ? 0.918 10.571 3.908 1.00 90.69 159 TYR A N 1
ATOM 1270 C CA . TYR A 1 159 ? 2.045 9.656 4.140 1.00 90.69 159 TYR A CA 1
ATOM 1271 C C . TYR A 1 159 ? 2.690 9.798 5.522 1.00 90.69 159 TYR A C 1
ATOM 1273 O O . TYR A 1 159 ? 3.086 8.791 6.106 1.00 90.69 159 TYR A O 1
ATOM 1281 N N . CYS A 1 160 ? 2.756 11.011 6.078 1.00 90.44 160 CYS A N 1
ATOM 1282 C CA . CYS A 1 160 ? 3.282 11.213 7.430 1.00 90.44 160 CYS A CA 1
ATOM 1283 C C . CYS A 1 160 ? 2.433 10.511 8.502 1.00 90.44 160 CYS A C 1
ATOM 1285 O O . CYS A 1 160 ? 2.977 10.022 9.488 1.00 90.44 160 CYS A O 1
ATOM 1287 N N . HIS A 1 161 ? 1.117 10.412 8.292 1.00 93.44 161 HIS A N 1
ATOM 1288 C CA . HIS A 1 161 ? 0.199 9.733 9.205 1.00 93.44 161 HIS A CA 1
ATOM 1289 C C . HIS A 1 161 ? 0.307 8.216 9.087 1.00 93.44 161 HIS A C 1
ATOM 1291 O O . HIS A 1 161 ? 0.366 7.532 10.103 1.00 93.44 161 HIS A O 1
ATOM 1297 N N . VAL A 1 162 ? 0.416 7.695 7.862 1.00 95.19 162 VAL A N 1
ATOM 1298 C CA . VAL A 1 162 ? 0.626 6.257 7.604 1.00 95.19 162 VAL A CA 1
ATOM 1299 C C . VAL A 1 162 ? 1.905 5.754 8.276 1.00 95.19 162 VAL A C 1
ATOM 1301 O O . VAL A 1 162 ? 1.903 4.693 8.898 1.00 95.19 162 VAL A O 1
ATOM 1304 N N . GLN A 1 163 ? 2.985 6.538 8.205 1.00 95.25 163 GLN A N 1
ATOM 1305 C CA . GLN A 1 163 ? 4.284 6.178 8.775 1.00 95.25 163 GLN A CA 1
ATOM 1306 C C . GLN A 1 163 ? 4.224 5.872 10.284 1.00 95.25 163 GLN A C 1
ATOM 1308 O O . GLN A 1 163 ? 5.008 5.055 10.767 1.00 95.25 163 GLN A O 1
ATOM 1313 N N . TRP A 1 164 ? 3.292 6.466 11.040 1.00 95.19 164 TRP A N 1
ATOM 1314 C CA . TRP A 1 164 ? 3.145 6.176 12.474 1.00 95.19 164 TRP A CA 1
ATOM 1315 C C . TRP A 1 164 ? 2.817 4.707 12.766 1.00 95.19 164 TRP A C 1
ATOM 1317 O O . TRP A 1 164 ? 3.234 4.192 13.803 1.00 95.19 164 TRP A O 1
ATOM 1327 N N . GLY A 1 165 ? 2.156 4.007 11.840 1.00 95.69 165 GLY A N 1
ATOM 1328 C CA . GLY A 1 165 ? 1.850 2.585 11.995 1.00 95.69 165 GLY A CA 1
ATOM 1329 C C . GLY A 1 165 ? 3.041 1.651 11.769 1.00 95.69 165 GLY A C 1
ATOM 1330 O O . GLY A 1 165 ? 2.924 0.458 12.041 1.00 95.69 165 GLY A O 1
ATOM 1331 N N . TRP A 1 166 ? 4.196 2.142 11.294 1.00 96.50 166 TRP A N 1
ATOM 1332 C CA . TRP A 1 166 ? 5.337 1.280 10.941 1.00 96.50 166 TRP A CA 1
ATOM 1333 C C . TRP A 1 166 ? 5.871 0.477 12.115 1.00 96.50 166 TRP A C 1
ATOM 1335 O O . TRP A 1 166 ? 6.254 -0.671 11.928 1.00 96.50 166 TRP A O 1
ATOM 1345 N N . ALA A 1 167 ? 5.871 1.042 13.324 1.00 95.81 167 ALA A N 1
ATOM 1346 C CA . ALA A 1 167 ? 6.325 0.313 14.503 1.00 95.81 167 ALA A CA 1
ATOM 1347 C C . ALA A 1 167 ? 5.476 -0.947 14.744 1.00 95.81 167 ALA A C 1
ATOM 1349 O O . ALA A 1 167 ? 6.017 -2.017 15.022 1.00 95.81 167 ALA A O 1
ATOM 1350 N N . GLU A 1 168 ? 4.158 -0.834 14.575 1.00 95.62 168 GLU A N 1
ATOM 1351 C CA . GLU A 1 168 ? 3.219 -1.942 14.751 1.00 95.62 168 GLU A CA 1
ATOM 1352 C C . GLU A 1 168 ? 3.292 -2.945 13.589 1.00 95.62 168 GLU A C 1
ATOM 1354 O O . GLU A 1 168 ? 3.237 -4.149 13.816 1.00 95.62 168 GLU A O 1
ATOM 1359 N N . LEU A 1 169 ? 3.499 -2.450 12.367 1.00 97.50 169 LEU A N 1
ATOM 1360 C CA . LEU A 1 169 ? 3.602 -3.237 11.131 1.00 97.50 169 LEU A CA 1
ATOM 1361 C C . LEU A 1 169 ? 4.973 -3.891 10.905 1.00 97.50 169 LEU A C 1
ATOM 1363 O O . LEU A 1 169 ? 5.115 -4.750 10.033 1.00 97.50 169 LEU A O 1
ATOM 1367 N N . SER A 1 170 ? 5.985 -3.477 11.672 1.00 97.31 170 SER A N 1
ATOM 1368 C CA . SER A 1 170 ? 7.407 -3.744 11.418 1.00 97.31 170 SER A CA 1
ATOM 1369 C C . SER A 1 170 ? 7.742 -5.215 11.177 1.00 97.31 170 SER A C 1
ATOM 1371 O O . SER A 1 170 ? 8.588 -5.517 10.336 1.00 97.31 170 SER A O 1
ATOM 1373 N N . ASN A 1 171 ? 7.068 -6.121 11.888 1.00 97.62 171 ASN A N 1
ATOM 1374 C CA . ASN A 1 171 ? 7.346 -7.558 11.870 1.00 97.62 171 ASN A CA 1
ATOM 1375 C C . ASN A 1 171 ? 6.263 -8.398 11.180 1.00 97.62 171 ASN A C 1
ATOM 1377 O O . ASN A 1 171 ? 6.349 -9.623 11.221 1.00 97.62 171 ASN A O 1
ATOM 1381 N N . SER A 1 172 ? 5.247 -7.774 10.579 1.00 98.12 172 SER A N 1
ATOM 1382 C CA . SER A 1 172 ? 4.145 -8.494 9.927 1.00 98.12 172 SER A CA 1
ATOM 1383 C C . SER A 1 172 ? 3.978 -8.140 8.452 1.00 98.12 172 SER A C 1
ATOM 1385 O O . SER A 1 172 ? 3.604 -9.009 7.669 1.00 98.12 172 SER A O 1
ATOM 1387 N N . LEU A 1 173 ? 4.264 -6.894 8.061 1.00 98.62 173 LEU A N 1
ATOM 1388 C CA . LEU A 1 173 ? 3.970 -6.401 6.718 1.00 98.62 173 LEU A CA 1
ATOM 1389 C C . LEU A 1 173 ? 5.003 -6.893 5.699 1.00 98.62 173 LEU A C 1
ATOM 1391 O O . LEU A 1 173 ? 6.113 -6.363 5.635 1.00 98.62 173 LEU A O 1
ATOM 1395 N N . THR A 1 174 ? 4.620 -7.863 4.869 1.00 98.44 174 THR A N 1
ATOM 1396 C CA . THR A 1 174 ? 5.481 -8.417 3.811 1.00 98.44 174 THR A CA 1
ATOM 1397 C C . THR A 1 174 ? 5.213 -7.791 2.448 1.00 98.44 174 THR A C 1
ATOM 1399 O O . THR A 1 174 ? 6.128 -7.729 1.627 1.00 98.44 174 THR A O 1
ATOM 1402 N N . THR A 1 175 ? 3.997 -7.288 2.206 1.00 98.62 175 THR A N 1
ATOM 1403 C CA . THR A 1 175 ? 3.580 -6.730 0.911 1.00 98.62 175 THR A CA 1
ATOM 1404 C C . THR A 1 175 ? 3.029 -5.318 1.054 1.00 98.62 175 THR A C 1
ATOM 1406 O O . THR A 1 175 ? 2.060 -5.083 1.775 1.00 98.62 175 THR A O 1
ATOM 1409 N N . LEU A 1 176 ? 3.613 -4.373 0.316 1.00 98.50 176 LEU A N 1
ATOM 1410 C CA . LEU A 1 176 ? 3.182 -2.980 0.272 1.00 98.50 176 LEU A CA 1
ATOM 1411 C C . LEU A 1 176 ? 2.959 -2.522 -1.169 1.00 98.50 176 LEU A C 1
ATOM 1413 O O . LEU A 1 176 ? 3.889 -2.463 -1.974 1.00 98.50 176 LEU A O 1
ATOM 1417 N N . THR A 1 177 ? 1.736 -2.105 -1.475 1.00 97.75 177 THR A N 1
ATOM 1418 C CA . THR A 1 177 ? 1.415 -1.383 -2.705 1.00 97.75 177 THR A CA 1
ATOM 1419 C C . THR A 1 177 ? 1.202 0.092 -2.386 1.00 97.75 177 THR A C 1
ATOM 1421 O O . THR A 1 177 ? 0.371 0.441 -1.556 1.00 97.75 177 THR A O 1
ATOM 1424 N N . ILE A 1 178 ? 1.937 0.973 -3.062 1.00 95.31 178 ILE A N 1
ATOM 1425 C CA . ILE A 1 178 ? 1.749 2.423 -2.999 1.00 95.31 178 ILE A CA 1
ATOM 1426 C C . ILE A 1 178 ? 1.310 2.885 -4.381 1.00 95.31 178 ILE A C 1
ATOM 1428 O O . ILE A 1 178 ? 1.976 2.629 -5.387 1.00 95.31 178 ILE A O 1
ATOM 1432 N N . ARG A 1 179 ? 0.193 3.595 -4.440 1.00 90.94 179 ARG A N 1
ATOM 1433 C CA . ARG A 1 179 ? -0.394 4.132 -5.658 1.00 90.94 179 ARG A CA 1
ATOM 1434 C C . ARG A 1 179 ? -0.480 5.646 -5.519 1.00 90.94 179 ARG A C 1
ATOM 1436 O O . ARG A 1 179 ? -1.102 6.140 -4.582 1.00 90.94 179 ARG A O 1
ATOM 1443 N N . ASP A 1 180 ? 0.149 6.377 -6.434 1.00 82.12 180 ASP A N 1
ATOM 1444 C CA . ASP A 1 180 ? 0.065 7.835 -6.424 1.00 82.12 180 ASP A CA 1
ATOM 1445 C C . ASP A 1 180 ? -1.336 8.269 -6.837 1.00 82.12 180 ASP A C 1
ATOM 1447 O O . ASP A 1 180 ? -1.776 8.084 -7.975 1.00 82.12 180 ASP A O 1
ATOM 1451 N N . CYS A 1 181 ? -2.033 8.852 -5.879 1.00 70.81 181 CYS A N 1
ATOM 1452 C CA . CYS A 1 181 ? -3.288 9.529 -6.084 1.00 70.81 181 CYS A CA 1
ATOM 1453 C C . CYS A 1 181 ? -2.946 10.993 -6.433 1.00 70.81 181 CYS A C 1
ATOM 1455 O O . CYS A 1 181 ? -2.788 11.829 -5.545 1.00 70.81 181 CYS A O 1
ATOM 1457 N N . ASP A 1 182 ? -2.761 11.268 -7.728 1.00 65.69 182 ASP A N 1
ATOM 1458 C CA . ASP A 1 182 ? -2.327 12.568 -8.257 1.00 65.69 182 ASP A CA 1
ATOM 1459 C C . ASP A 1 182 ? -3.259 13.710 -7.815 1.00 65.69 182 ASP A C 1
ATOM 1461 O O . ASP A 1 182 ? -4.406 13.818 -8.253 1.00 65.69 182 ASP A O 1
ATOM 1465 N N . LEU A 1 183 ? -2.765 14.552 -6.910 1.00 56.81 183 LEU A N 1
ATOM 1466 C CA . LEU A 1 183 ? -3.385 15.812 -6.524 1.00 56.81 183 LEU A CA 1
ATOM 1467 C C . LEU A 1 183 ? -2.493 16.921 -7.081 1.00 56.81 183 LEU A C 1
ATOM 1469 O O . LEU A 1 183 ? -1.599 17.412 -6.394 1.00 56.81 183 LEU A O 1
ATOM 1473 N N . GLU A 1 184 ? -2.741 17.299 -8.339 1.00 52.59 184 GLU A N 1
ATOM 1474 C CA . GLU A 1 184 ? -2.002 18.320 -9.110 1.00 52.59 184 GLU A CA 1
ATOM 1475 C C . GLU A 1 184 ? -1.947 19.715 -8.432 1.00 52.59 184 GLU A C 1
ATOM 1477 O O . GLU A 1 184 ? -1.299 20.625 -8.943 1.00 52.59 184 GLU A O 1
ATOM 1482 N N . PHE A 1 185 ? -2.599 19.910 -7.280 1.00 52.47 185 PHE A N 1
ATOM 1483 C CA . PHE A 1 185 ? -2.847 21.222 -6.674 1.00 52.47 185 PHE A CA 1
ATOM 1484 C C . PHE A 1 185 ? -1.962 21.601 -5.482 1.00 52.47 185 PHE A C 1
ATOM 1486 O O . PHE A 1 185 ? -2.084 22.722 -4.991 1.00 52.47 185 PHE A O 1
ATOM 1493 N N . TYR A 1 186 ? -1.061 20.733 -5.015 1.00 52.22 186 TYR A N 1
ATOM 1494 C CA . TYR A 1 186 ? -0.279 21.050 -3.817 1.00 52.22 186 TYR A CA 1
ATOM 1495 C C . TYR A 1 186 ? 1.098 21.641 -4.123 1.00 52.22 186 TYR A C 1
ATOM 1497 O O . TYR A 1 186 ? 2.085 20.936 -4.343 1.00 52.22 186 TYR A O 1
ATOM 1505 N N . ASP A 1 187 ? 1.140 22.975 -4.071 1.00 48.84 187 ASP A N 1
ATOM 1506 C CA . ASP A 1 187 ? 2.356 23.754 -3.864 1.00 48.84 187 ASP A CA 1
ATOM 1507 C C . ASP A 1 187 ? 2.974 23.364 -2.509 1.00 48.84 187 ASP A C 1
ATOM 1509 O O . ASP A 1 187 ? 2.313 23.355 -1.465 1.00 48.84 187 ASP A O 1
ATOM 1513 N N . MET A 1 188 ? 4.235 22.942 -2.548 1.00 50.16 188 MET A N 1
ATOM 1514 C CA . MET A 1 188 ? 4.921 22.214 -1.485 1.00 50.16 188 MET A CA 1
ATOM 1515 C C . MET A 1 188 ? 5.181 23.074 -0.241 1.00 50.16 188 MET A C 1
ATOM 1517 O O . MET A 1 188 ? 6.292 23.562 -0.029 1.00 50.16 188 MET A O 1
ATOM 1521 N N . ARG A 1 189 ? 4.203 23.186 0.658 1.00 45.22 189 ARG A N 1
ATOM 1522 C CA . ARG A 1 189 ? 4.435 23.674 2.028 1.00 45.22 189 ARG A CA 1
ATOM 1523 C C . ARG A 1 189 ? 4.569 22.512 3.023 1.00 45.22 189 ARG A C 1
ATOM 1525 O O . ARG A 1 189 ? 3.774 22.385 3.939 1.00 45.22 189 ARG A O 1
ATOM 1532 N N . GLY A 1 190 ? 5.628 21.711 2.838 1.00 51.03 190 GLY A N 1
ATOM 1533 C CA . GLY A 1 190 ? 6.149 20.718 3.800 1.00 51.03 190 GLY A CA 1
ATOM 1534 C C . GLY A 1 190 ? 5.338 19.412 3.903 1.00 51.03 190 GLY A C 1
ATOM 1535 O O . GLY A 1 190 ? 4.139 19.401 3.699 1.00 51.03 190 GLY A O 1
ATOM 1536 N N . SER A 1 191 ? 5.888 18.233 4.187 1.00 52.16 191 SER A N 1
ATOM 1537 C CA . SER A 1 191 ? 7.271 17.824 4.457 1.00 52.16 191 SER A CA 1
ATOM 1538 C C . SER A 1 191 ? 7.572 16.392 3.972 1.00 52.16 191 SER A C 1
ATOM 1540 O O . SER A 1 191 ? 8.688 15.922 4.164 1.00 52.16 191 SER A O 1
ATOM 1542 N N . HIS A 1 192 ? 6.651 15.696 3.289 1.00 61.62 192 HIS A N 1
ATOM 1543 C CA . HIS A 1 192 ? 6.878 14.311 2.845 1.00 61.62 192 HIS A CA 1
ATOM 1544 C C . HIS A 1 192 ? 6.313 14.060 1.446 1.00 61.62 192 HIS A C 1
ATOM 1546 O O . HIS A 1 192 ? 5.185 13.622 1.263 1.00 61.62 192 HIS A O 1
ATOM 1552 N N . ALA A 1 193 ? 7.136 14.307 0.424 1.00 77.44 193 ALA A N 1
ATOM 1553 C CA . ALA A 1 193 ? 6.801 13.957 -0.957 1.00 77.44 193 ALA A CA 1
ATOM 1554 C C . ALA A 1 193 ? 6.779 12.429 -1.201 1.00 77.44 193 ALA A C 1
ATOM 1556 O O . ALA A 1 193 ? 6.371 11.988 -2.270 1.00 77.44 193 ALA A O 1
ATOM 1557 N N . HIS A 1 194 ? 7.245 11.625 -0.244 1.00 88.06 194 HIS A N 1
ATOM 1558 C CA . HIS A 1 194 ? 7.340 10.170 -0.329 1.00 88.06 194 HIS A CA 1
ATOM 1559 C C . HIS A 1 194 ? 7.003 9.538 1.027 1.00 88.06 194 HIS A C 1
ATOM 1561 O O .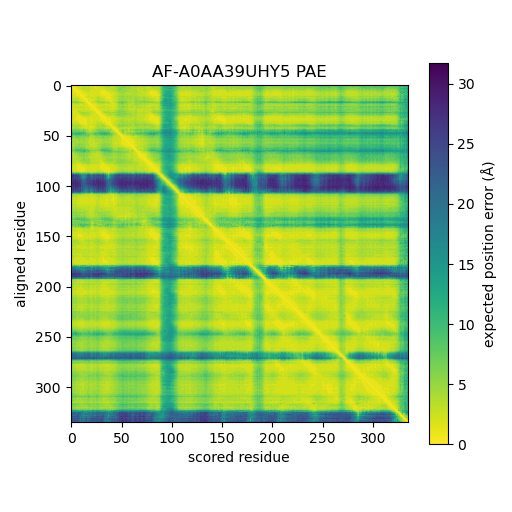 HIS A 1 194 ? 7.145 10.188 2.062 1.00 88.06 194 HIS A O 1
ATOM 1567 N N . LEU A 1 195 ? 6.580 8.273 1.009 1.00 93.00 195 LEU A N 1
ATOM 1568 C CA . LEU A 1 195 ? 6.337 7.463 2.204 1.00 93.00 195 LEU A CA 1
ATOM 1569 C C . LEU A 1 195 ? 7.615 6.683 2.543 1.00 93.00 195 LEU A C 1
ATOM 1571 O O . LEU A 1 195 ? 7.922 5.739 1.813 1.00 93.00 195 LEU A O 1
ATOM 1575 N N . PRO A 1 196 ? 8.405 7.062 3.559 1.00 93.69 196 PRO A N 1
ATOM 1576 C CA . PRO A 1 196 ? 9.605 6.307 3.897 1.00 93.69 196 PRO A CA 1
ATOM 1577 C C . PRO A 1 196 ? 9.236 4.890 4.352 1.00 93.69 196 PRO A C 1
ATOM 1579 O O . PRO A 1 196 ? 8.231 4.703 5.026 1.00 93.69 196 PRO A O 1
ATOM 1582 N N . LEU A 1 197 ? 10.043 3.895 3.992 1.00 95.44 197 LEU A N 1
ATOM 1583 C CA . LEU A 1 197 ? 9.837 2.466 4.270 1.00 95.44 197 LEU A CA 1
ATOM 1584 C C . LEU A 1 197 ? 10.762 1.937 5.379 1.00 95.44 197 LEU A C 1
ATOM 1586 O O . LEU A 1 197 ? 10.753 0.747 5.691 1.00 95.44 197 LEU A O 1
ATOM 1590 N N . SER A 1 198 ? 11.554 2.819 5.993 1.00 93.06 198 SER A N 1
ATOM 1591 C CA . SER A 1 198 ? 12.445 2.479 7.102 1.00 93.06 198 SER A CA 1
ATOM 1592 C C . SER A 1 198 ? 11.640 1.998 8.308 1.00 93.06 198 SER A C 1
ATOM 1594 O O . SER A 1 198 ? 10.701 2.677 8.726 1.00 93.06 198 SER A O 1
ATOM 1596 N N . GLY A 1 199 ? 12.044 0.873 8.898 1.00 92.69 199 GLY A N 1
ATOM 1597 C CA . GLY A 1 199 ? 11.376 0.264 10.055 1.00 92.69 199 GLY A CA 1
ATOM 1598 C C . GLY A 1 199 ? 10.405 -0.871 9.712 1.00 92.69 199 GLY A C 1
ATOM 1599 O O . GLY A 1 199 ? 9.951 -1.556 10.622 1.00 92.69 199 GLY A O 1
ATOM 1600 N N . LEU A 1 200 ? 10.128 -1.122 8.429 1.00 96.56 200 LEU A N 1
ATOM 1601 C CA . LEU A 1 200 ? 9.410 -2.319 7.984 1.00 96.56 200 LEU A CA 1
ATOM 1602 C C . LEU A 1 200 ? 10.403 -3.475 7.795 1.00 96.56 200 LEU A C 1
ATOM 1604 O O . LEU A 1 200 ? 10.967 -3.652 6.719 1.00 96.56 200 LEU A O 1
ATOM 1608 N N . CYS A 1 201 ? 10.670 -4.224 8.863 1.00 95.69 201 CYS A N 1
ATOM 1609 C CA . CYS A 1 201 ? 11.774 -5.184 8.955 1.00 95.69 201 CYS A CA 1
ATOM 1610 C C . CYS A 1 201 ? 11.612 -6.423 8.062 1.00 95.69 201 CYS A C 1
ATOM 1612 O O . CYS A 1 201 ? 12.618 -6.987 7.633 1.00 95.69 201 CYS A O 1
ATOM 1614 N N . VAL A 1 202 ? 10.373 -6.836 7.785 1.00 97.00 202 VAL A N 1
ATOM 1615 C CA . VAL A 1 202 ? 10.045 -8.059 7.022 1.00 97.00 202 VAL A CA 1
ATOM 1616 C C . VAL A 1 202 ? 9.441 -7.774 5.642 1.00 97.00 202 VAL A C 1
ATOM 1618 O O . VAL A 1 202 ? 8.888 -8.667 5.010 1.00 97.00 202 VAL A O 1
ATOM 1621 N N . LEU A 1 203 ? 9.524 -6.528 5.167 1.00 97.88 203 LEU A N 1
ATOM 1622 C CA . LEU A 1 203 ? 8.952 -6.141 3.879 1.00 97.88 203 LEU A CA 1
ATOM 1623 C C . LEU A 1 203 ? 9.722 -6.793 2.723 1.00 97.88 203 LEU A C 1
ATOM 1625 O O . LEU A 1 203 ? 10.908 -6.510 2.540 1.00 97.88 203 LEU A O 1
ATOM 1629 N N . GLU A 1 204 ? 9.029 -7.614 1.934 1.00 97.31 204 GLU A N 1
ATOM 1630 C CA . GLU A 1 204 ? 9.572 -8.407 0.819 1.00 97.31 204 GLU A CA 1
ATOM 1631 C C . GLU A 1 204 ? 9.124 -7.877 -0.546 1.00 97.31 204 GLU A C 1
ATOM 1633 O O . GLU A 1 204 ? 9.901 -7.861 -1.502 1.00 97.31 204 GLU A O 1
ATOM 1638 N N . HIS A 1 205 ? 7.880 -7.413 -0.637 1.00 98.44 205 HIS A N 1
ATOM 1639 C CA . HIS A 1 205 ? 7.243 -7.042 -1.891 1.00 98.44 205 HIS A CA 1
ATOM 1640 C C . HIS A 1 205 ? 6.813 -5.580 -1.858 1.00 98.44 205 HIS A C 1
ATOM 1642 O O . HIS A 1 205 ? 6.004 -5.172 -1.022 1.00 98.44 205 HIS A O 1
ATOM 1648 N N . VAL A 1 206 ? 7.331 -4.785 -2.794 1.00 98.12 206 VAL A N 1
ATOM 1649 C CA . VAL A 1 206 ? 6.955 -3.379 -2.960 1.00 98.12 206 VAL A CA 1
ATOM 1650 C C . VAL A 1 206 ? 6.458 -3.144 -4.377 1.00 98.12 206 VAL A C 1
ATOM 1652 O O . VAL A 1 206 ? 7.194 -3.339 -5.342 1.00 98.12 206 VAL A O 1
ATOM 1655 N N . LYS A 1 207 ? 5.224 -2.656 -4.505 1.00 98.00 207 LYS A N 1
ATOM 1656 C CA . LYS A 1 207 ? 4.617 -2.272 -5.782 1.00 98.00 207 LYS A CA 1
ATOM 1657 C C . LYS A 1 207 ? 4.324 -0.782 -5.794 1.00 98.00 207 LYS A C 1
ATOM 1659 O O . LYS A 1 207 ? 3.566 -0.280 -4.972 1.00 98.00 207 LYS A O 1
ATOM 1664 N N . LEU A 1 208 ? 4.909 -0.063 -6.743 1.00 95.81 208 LEU A N 1
ATOM 1665 C CA . LEU A 1 208 ? 4.658 1.354 -6.973 1.00 95.81 208 LEU A CA 1
ATOM 1666 C C . LEU A 1 208 ? 3.828 1.528 -8.238 1.00 95.81 208 LEU A C 1
ATOM 1668 O O . LEU A 1 208 ? 4.217 1.056 -9.305 1.00 95.81 208 LEU A O 1
ATOM 1672 N N . VAL A 1 209 ? 2.715 2.247 -8.141 1.00 93.12 209 VAL A N 1
ATOM 1673 C CA . VAL A 1 209 ? 1.851 2.563 -9.283 1.00 93.12 209 VAL A CA 1
ATOM 1674 C C . VAL A 1 209 ? 1.673 4.072 -9.361 1.00 93.12 209 VAL A C 1
ATOM 1676 O O . VAL A 1 209 ? 1.048 4.658 -8.487 1.00 93.12 209 VAL A O 1
ATOM 1679 N N . ALA A 1 210 ? 2.203 4.725 -10.392 1.00 89.12 210 ALA A N 1
ATOM 1680 C CA . ALA A 1 210 ? 2.176 6.188 -10.468 1.00 89.12 210 ALA A CA 1
ATOM 1681 C C . ALA A 1 210 ? 2.058 6.696 -11.901 1.00 89.12 210 ALA A C 1
ATOM 1683 O O . ALA A 1 210 ? 2.620 6.068 -12.803 1.00 89.12 210 ALA A O 1
ATOM 1684 N N . PRO A 1 211 ? 1.473 7.886 -12.125 1.00 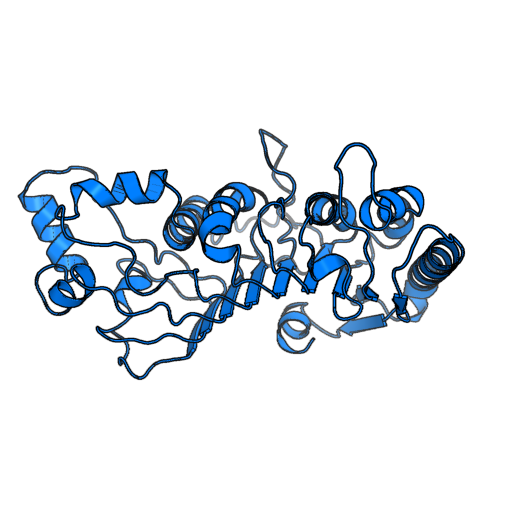87.31 211 PRO A N 1
ATOM 1685 C CA . PRO A 1 211 ? 1.788 8.680 -13.305 1.00 87.31 211 PRO A CA 1
ATOM 1686 C C . PRO A 1 211 ? 3.303 8.821 -13.470 1.00 87.31 211 PRO A C 1
ATOM 1688 O O . PRO A 1 211 ? 4.043 9.027 -12.501 1.00 87.31 211 PRO A O 1
ATOM 1691 N N . VAL A 1 212 ? 3.790 8.731 -14.705 1.00 87.56 212 VAL A N 1
ATOM 1692 C CA . VAL A 1 212 ? 5.233 8.796 -14.984 1.00 87.56 212 VAL A CA 1
ATOM 1693 C C . VAL A 1 212 ? 5.891 10.083 -14.470 1.00 87.56 212 VAL A C 1
ATOM 1695 O O . VAL A 1 212 ? 7.044 10.056 -14.041 1.00 87.56 212 VAL A O 1
ATOM 1698 N N . CYS A 1 213 ? 5.169 11.207 -14.433 1.00 85.25 213 CYS A N 1
ATOM 1699 C CA . CYS A 1 213 ? 5.675 12.472 -13.895 1.00 85.25 213 CYS A CA 1
ATOM 1700 C C . CYS A 1 213 ? 6.075 12.373 -12.407 1.00 85.25 213 CYS A C 1
ATOM 1702 O O . CYS A 1 213 ? 7.028 13.051 -11.989 1.00 85.25 213 CYS A O 1
ATOM 1704 N N . SER A 1 214 ? 5.427 11.468 -11.668 1.00 86.12 214 SER A N 1
ATOM 1705 C CA . SER A 1 214 ? 5.556 11.266 -10.225 1.00 86.12 214 SER A CA 1
ATOM 1706 C C . SER A 1 214 ? 6.273 9.978 -9.825 1.00 86.12 214 SER A C 1
ATOM 1708 O O . SER A 1 214 ? 6.654 9.833 -8.663 1.00 86.12 214 SER A O 1
ATOM 1710 N N . ILE A 1 215 ? 6.543 9.058 -10.758 1.00 88.56 215 ILE A N 1
ATOM 1711 C CA . ILE A 1 215 ? 7.176 7.769 -10.425 1.00 88.56 215 ILE A CA 1
ATOM 1712 C C . ILE A 1 215 ? 8.518 7.949 -9.702 1.00 88.56 215 ILE A C 1
ATOM 1714 O O . ILE A 1 215 ? 8.806 7.273 -8.719 1.00 88.56 215 ILE A O 1
ATOM 1718 N N . ARG A 1 216 ? 9.316 8.943 -10.119 1.00 89.88 216 ARG A N 1
ATOM 1719 C CA . ARG A 1 216 ? 10.598 9.267 -9.479 1.00 89.88 216 ARG A CA 1
ATOM 1720 C C . ARG A 1 216 ? 10.423 9.713 -8.029 1.00 89.88 216 ARG A C 1
ATOM 1722 O O . ARG A 1 216 ? 11.272 9.416 -7.199 1.00 89.88 216 ARG A O 1
ATOM 1729 N N . ARG A 1 217 ? 9.339 10.434 -7.734 1.00 87.69 217 ARG A N 1
ATOM 1730 C CA . ARG A 1 217 ? 8.990 10.866 -6.379 1.00 87.69 217 ARG A CA 1
ATOM 1731 C C . ARG A 1 217 ? 8.649 9.656 -5.508 1.00 87.69 217 ARG A C 1
ATOM 1733 O O . ARG A 1 217 ? 9.211 9.537 -4.431 1.00 87.69 217 ARG A O 1
ATOM 1740 N N . MET A 1 218 ? 7.822 8.731 -5.995 1.00 90.06 218 MET A N 1
ATOM 1741 C CA . MET A 1 218 ? 7.491 7.506 -5.254 1.00 90.06 218 MET A CA 1
ATOM 1742 C C . MET A 1 218 ? 8.695 6.602 -5.022 1.00 90.06 218 MET A C 1
ATOM 1744 O O . MET A 1 218 ? 8.834 6.013 -3.960 1.00 90.06 218 MET A O 1
ATOM 1748 N N . LEU A 1 219 ? 9.605 6.517 -5.988 1.00 92.69 219 LEU A N 1
ATOM 1749 C CA . LEU A 1 219 ? 10.818 5.721 -5.840 1.00 92.69 219 LEU A CA 1
ATOM 1750 C C . LEU A 1 219 ? 11.735 6.202 -4.703 1.00 92.69 219 LEU A C 1
ATOM 1752 O O . LEU A 1 219 ? 12.550 5.418 -4.223 1.00 92.69 219 LEU A O 1
ATOM 1756 N N . TRP A 1 220 ? 11.583 7.439 -4.211 1.00 91.50 220 TRP A N 1
ATOM 1757 C CA . TRP A 1 220 ? 12.261 7.865 -2.982 1.00 91.50 220 TRP A CA 1
ATOM 1758 C C . TRP A 1 220 ? 11.826 7.068 -1.749 1.00 91.50 220 TRP A C 1
ATOM 1760 O O . TRP A 1 220 ? 12.650 6.855 -0.866 1.00 91.50 220 TRP A O 1
ATOM 1770 N N . SER A 1 221 ? 10.595 6.549 -1.712 1.00 93.12 221 SER A N 1
ATOM 1771 C CA . SER A 1 221 ? 10.163 5.595 -0.682 1.00 93.12 221 SER A CA 1
ATOM 1772 C C . SER A 1 221 ? 11.077 4.371 -0.636 1.00 93.12 221 SER A C 1
ATOM 1774 O O . SER A 1 221 ? 11.531 3.959 0.430 1.00 93.12 221 SER A O 1
ATOM 1776 N N . VAL A 1 222 ? 11.433 3.838 -1.806 1.00 93.94 222 VAL A N 1
ATOM 1777 C CA . VAL A 1 222 ? 12.235 2.612 -1.949 1.00 93.94 222 VAL A CA 1
ATOM 1778 C C . VAL A 1 222 ? 13.683 2.816 -1.510 1.00 93.94 222 VAL A C 1
ATOM 1780 O O . VAL A 1 222 ? 14.316 1.873 -1.049 1.00 93.94 222 VAL A O 1
ATOM 1783 N N . ILE A 1 223 ? 14.211 4.041 -1.588 1.00 91.31 223 ILE A N 1
ATOM 1784 C CA . ILE A 1 223 ? 15.561 4.348 -1.083 1.00 91.31 223 ILE A CA 1
ATOM 1785 C C . ILE A 1 223 ? 15.649 4.072 0.422 1.00 91.31 223 ILE A C 1
ATOM 1787 O O . ILE A 1 223 ? 16.663 3.583 0.893 1.00 91.31 223 ILE A O 1
ATOM 1791 N N . SER A 1 224 ? 14.570 4.320 1.164 1.00 91.44 224 SER A N 1
ATOM 1792 C CA . SER A 1 224 ? 14.495 4.014 2.598 1.00 91.44 224 SER A CA 1
ATOM 1793 C C . SER A 1 224 ? 14.043 2.582 2.914 1.00 91.44 224 SER A C 1
ATOM 1795 O O . SER A 1 224 ? 13.767 2.272 4.069 1.00 91.44 224 SER A O 1
ATOM 1797 N N . TRP A 1 225 ? 13.933 1.700 1.915 1.00 93.19 225 TRP A N 1
ATOM 1798 C CA . TRP A 1 225 ? 13.631 0.290 2.149 1.00 93.19 225 TRP A CA 1
ATOM 1799 C C . TRP A 1 225 ? 14.887 -0.439 2.624 1.00 93.19 225 TRP A C 1
ATOM 1801 O O . TRP A 1 225 ? 15.749 -0.822 1.824 1.00 93.19 225 TRP A O 1
ATOM 1811 N N . THR A 1 226 ? 14.959 -0.615 3.942 1.00 91.56 226 THR A N 1
ATOM 1812 C CA . THR A 1 226 ? 16.097 -1.199 4.665 1.00 91.56 226 THR A CA 1
ATOM 1813 C C . THR A 1 226 ? 15.788 -2.584 5.245 1.00 91.56 226 THR A C 1
ATOM 1815 O O . THR A 1 226 ? 16.473 -3.022 6.163 1.00 91.56 226 THR A O 1
ATOM 1818 N N . ALA A 1 227 ? 14.730 -3.258 4.785 1.00 91.12 227 ALA A N 1
ATOM 1819 C CA . ALA A 1 227 ? 14.402 -4.605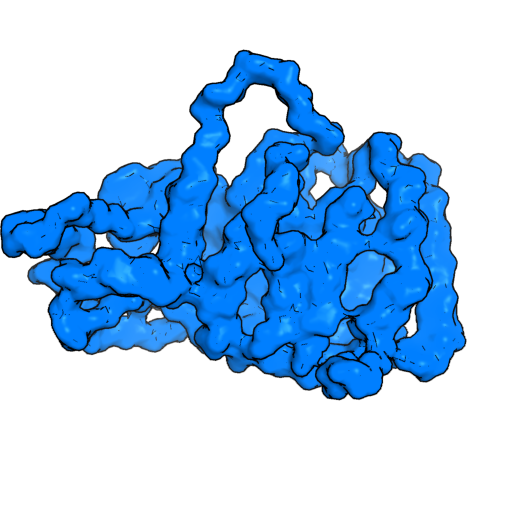 5.252 1.00 91.12 227 ALA A CA 1
ATOM 1820 C C . ALA A 1 227 ? 15.496 -5.585 4.810 1.00 91.12 227 ALA A C 1
ATOM 1822 O O . ALA A 1 227 ? 15.906 -5.545 3.650 1.00 91.12 227 ALA A O 1
ATOM 1823 N N . SER A 1 228 ? 15.927 -6.502 5.678 1.00 91.50 228 SER A N 1
ATOM 1824 C CA . SER A 1 228 ? 16.866 -7.564 5.279 1.00 91.50 228 SER A CA 1
ATOM 1825 C C . SER A 1 228 ? 16.247 -8.501 4.242 1.00 91.50 228 SER A C 1
ATOM 1827 O O . SER A 1 228 ? 16.939 -9.012 3.366 1.00 91.50 228 SER A O 1
ATOM 1829 N N . ALA A 1 229 ? 14.921 -8.658 4.278 1.00 93.12 229 ALA A N 1
ATOM 1830 C CA . ALA A 1 229 ? 14.174 -9.471 3.328 1.00 93.12 229 ALA A CA 1
ATOM 1831 C C . ALA A 1 229 ? 14.336 -8.992 1.866 1.00 93.12 229 ALA A C 1
ATOM 1833 O O . ALA A 1 229 ? 14.223 -9.791 0.944 1.00 93.12 229 ALA A O 1
ATOM 1834 N N . LYS A 1 230 ? 14.726 -7.727 1.647 1.00 91.56 230 LYS A N 1
ATOM 1835 C CA . LYS A 1 230 ? 15.077 -7.136 0.340 1.00 91.56 230 LYS A CA 1
ATOM 1836 C C . LYS A 1 230 ? 16.247 -7.841 -0.376 1.00 91.56 230 LYS A C 1
ATOM 1838 O O . LYS A 1 230 ? 16.366 -7.763 -1.602 1.00 91.56 230 LYS A O 1
ATOM 1843 N N . GLU A 1 231 ? 17.129 -8.504 0.373 1.00 91.75 231 GLU A N 1
ATOM 1844 C CA . GLU A 1 231 ? 18.261 -9.273 -0.171 1.00 91.75 231 GLU A CA 1
ATOM 1845 C C . GLU A 1 231 ? 17.848 -10.650 -0.695 1.00 91.75 231 GLU A C 1
ATOM 1847 O O . GLU A 1 231 ? 18.600 -11.275 -1.446 1.00 91.75 231 GLU A O 1
ATOM 1852 N N . LEU A 1 232 ? 16.664 -11.133 -0.316 1.00 94.06 232 LEU A N 1
ATOM 1853 C CA . LEU A 1 232 ? 16.180 -12.440 -0.729 1.00 94.06 232 LEU A CA 1
ATOM 1854 C C . LEU A 1 232 ? 15.835 -12.435 -2.218 1.00 94.06 232 LEU A C 1
ATOM 1856 O O . LEU A 1 232 ? 15.310 -11.464 -2.760 1.00 94.06 232 LEU A O 1
ATOM 1860 N N . THR A 1 233 ? 16.054 -13.570 -2.875 1.00 94.44 233 THR A N 1
ATOM 1861 C CA . THR A 1 233 ? 15.665 -13.765 -4.280 1.00 94.44 233 THR A CA 1
ATOM 1862 C C . THR A 1 233 ? 14.148 -13.756 -4.479 1.00 94.44 233 THR A C 1
ATOM 1864 O O . THR A 1 233 ? 13.681 -13.566 -5.602 1.00 94.44 233 THR A O 1
ATOM 1867 N N . THR A 1 234 ? 13.381 -13.947 -3.401 1.00 95.12 234 THR A N 1
ATOM 1868 C CA . THR A 1 234 ? 11.917 -13.858 -3.379 1.00 95.12 234 THR A CA 1
ATOM 1869 C C . THR A 1 234 ? 11.408 -12.422 -3.343 1.00 95.12 234 THR A C 1
ATOM 1871 O O . THR A 1 234 ? 10.270 -12.198 -3.749 1.00 95.12 234 THR A O 1
ATOM 1874 N N . ALA A 1 235 ? 12.224 -11.449 -2.918 1.00 97.19 235 ALA A N 1
ATOM 1875 C CA . ALA A 1 235 ? 11.806 -10.055 -2.852 1.00 97.19 235 ALA A CA 1
ATOM 1876 C C . ALA A 1 235 ? 11.435 -9.519 -4.240 1.00 97.19 235 ALA A C 1
ATOM 1878 O O . ALA A 1 235 ? 12.048 -9.875 -5.255 1.00 97.19 235 ALA A O 1
ATOM 1879 N N . THR A 1 236 ? 10.441 -8.635 -4.299 1.00 98.19 236 THR A N 1
ATOM 1880 C CA . THR A 1 236 ? 10.005 -8.030 -5.563 1.00 98.19 236 THR A CA 1
ATOM 1881 C C . THR A 1 236 ? 9.881 -6.518 -5.459 1.00 98.19 236 THR A C 1
ATOM 1883 O O . THR A 1 236 ? 9.396 -5.969 -4.471 1.00 98.19 236 THR A O 1
ATOM 1886 N N . LEU A 1 237 ? 10.323 -5.839 -6.517 1.00 97.81 237 LEU A N 1
ATOM 1887 C CA . LEU A 1 237 ? 10.076 -4.424 -6.745 1.00 97.81 237 LEU A CA 1
ATOM 1888 C C . LEU A 1 237 ? 9.338 -4.260 -8.073 1.00 97.81 237 LEU A C 1
ATOM 1890 O O . LEU A 1 237 ? 9.938 -4.354 -9.146 1.00 97.81 237 LEU A O 1
ATOM 1894 N N . ASP A 1 238 ? 8.047 -3.970 -7.987 1.00 98.06 238 ASP A N 1
ATOM 1895 C CA . ASP A 1 238 ? 7.184 -3.759 -9.141 1.00 98.06 238 ASP A CA 1
ATOM 1896 C C . ASP A 1 238 ? 6.981 -2.262 -9.369 1.00 98.06 238 ASP A C 1
ATOM 1898 O O . ASP A 1 238 ? 6.429 -1.552 -8.531 1.00 98.06 238 ASP A O 1
ATOM 1902 N N . ILE A 1 239 ? 7.416 -1.760 -10.521 1.00 97.25 239 ILE A N 1
ATOM 1903 C CA . ILE A 1 239 ? 7.305 -0.350 -10.897 1.00 97.25 239 ILE A CA 1
ATOM 1904 C C . ILE A 1 239 ? 6.346 -0.253 -12.078 1.00 97.25 239 ILE A C 1
ATOM 1906 O O . ILE A 1 239 ? 6.687 -0.596 -13.212 1.00 97.25 239 ILE A O 1
ATOM 1910 N N . VAL A 1 240 ? 5.138 0.237 -11.814 1.00 95.25 240 VAL A N 1
ATOM 1911 C CA . VAL A 1 240 ? 4.093 0.451 -12.813 1.00 95.25 240 VAL A CA 1
ATOM 1912 C C . VAL A 1 240 ? 4.011 1.940 -13.142 1.00 95.25 240 VAL A C 1
ATOM 1914 O O . VAL A 1 240 ? 3.473 2.741 -12.375 1.00 95.25 240 VAL A O 1
ATOM 1917 N N . ALA A 1 241 ? 4.544 2.316 -14.304 1.00 92.81 241 ALA A N 1
ATOM 1918 C CA . ALA A 1 241 ? 4.452 3.671 -14.828 1.00 92.81 241 ALA A CA 1
ATOM 1919 C C . ALA A 1 241 ? 3.166 3.833 -15.653 1.00 92.81 241 ALA A C 1
ATOM 1921 O O . ALA A 1 241 ? 2.996 3.211 -16.704 1.00 92.81 241 ALA A O 1
ATOM 1922 N N . CYS A 1 242 ? 2.266 4.692 -15.185 1.00 91.12 242 CYS A N 1
ATOM 1923 C CA . CYS A 1 242 ? 1.066 5.096 -15.903 1.00 91.12 242 CYS A CA 1
ATOM 1924 C C . CYS A 1 242 ? 1.426 6.191 -16.914 1.00 91.12 242 CYS A C 1
ATOM 1926 O O . CYS A 1 242 ? 1.867 7.278 -16.529 1.00 91.12 242 CYS A O 1
ATOM 1928 N N . ILE A 1 243 ? 1.247 5.905 -18.204 1.00 89.56 243 ILE A N 1
ATOM 1929 C CA . ILE A 1 243 ? 1.650 6.794 -19.301 1.00 89.56 243 ILE A CA 1
ATOM 1930 C C . ILE A 1 243 ? 0.421 7.284 -20.059 1.00 89.56 243 ILE A C 1
ATOM 1932 O O . ILE A 1 243 ? -0.358 6.491 -20.598 1.00 89.56 243 ILE A O 1
ATOM 1936 N N . SER A 1 244 ? 0.269 8.607 -20.124 1.00 87.00 244 SER A N 1
ATOM 1937 C CA . SER A 1 244 ? -0.726 9.286 -20.952 1.00 87.00 244 SER A CA 1
ATOM 1938 C C . SER A 1 244 ? -0.115 9.756 -22.279 1.00 87.00 244 SER A C 1
ATOM 1940 O O . SER A 1 244 ? 1.098 9.714 -22.483 1.00 87.00 244 SER A O 1
ATOM 1942 N N . HIS A 1 245 ? -0.951 10.268 -23.189 1.00 84.50 245 HIS A N 1
ATOM 1943 C CA . HIS A 1 245 ? -0.470 10.874 -24.433 1.00 84.50 245 HIS A CA 1
ATOM 1944 C C . HIS A 1 245 ? 0.523 12.024 -24.189 1.00 84.50 245 HIS A C 1
ATOM 1946 O O . HIS A 1 245 ? 1.438 12.204 -24.994 1.00 84.50 245 HIS A O 1
ATOM 1952 N N . LYS A 1 246 ? 0.333 12.793 -23.107 1.00 84.50 246 LYS A N 1
ATOM 1953 C CA . LYS A 1 246 ? 1.126 13.986 -22.773 1.00 84.50 246 LYS A CA 1
ATOM 1954 C C . LYS A 1 246 ? 2.486 13.631 -22.173 1.00 84.50 246 LYS A C 1
ATOM 1956 O O . LYS A 1 246 ? 3.453 14.349 -22.399 1.00 84.50 246 LYS A O 1
ATOM 1961 N N . ASP A 1 247 ? 2.570 12.499 -21.478 1.00 83.06 247 ASP A N 1
ATOM 1962 C CA . ASP A 1 247 ? 3.721 12.190 -20.626 1.00 83.06 247 ASP A CA 1
ATOM 1963 C C . ASP A 1 247 ? 4.695 11.173 -21.224 1.00 83.06 247 ASP A C 1
ATOM 1965 O O . ASP A 1 247 ? 5.694 10.834 -20.591 1.00 83.06 247 ASP A O 1
ATOM 1969 N N . ARG A 1 248 ? 4.420 10.673 -22.433 1.00 80.44 248 ARG A N 1
ATOM 1970 C CA . ARG A 1 248 ? 5.185 9.583 -23.062 1.00 80.44 248 ARG A CA 1
ATOM 1971 C C . ARG A 1 248 ? 6.701 9.850 -23.062 1.00 80.44 248 ARG A C 1
ATOM 1973 O O . ARG A 1 248 ? 7.492 9.081 -22.522 1.00 80.44 248 ARG A O 1
ATOM 1980 N N . TRP A 1 249 ? 7.079 11.068 -23.450 1.00 86.00 249 TRP A N 1
ATOM 1981 C CA . TRP A 1 249 ? 8.470 11.502 -23.581 1.00 86.00 249 TRP A CA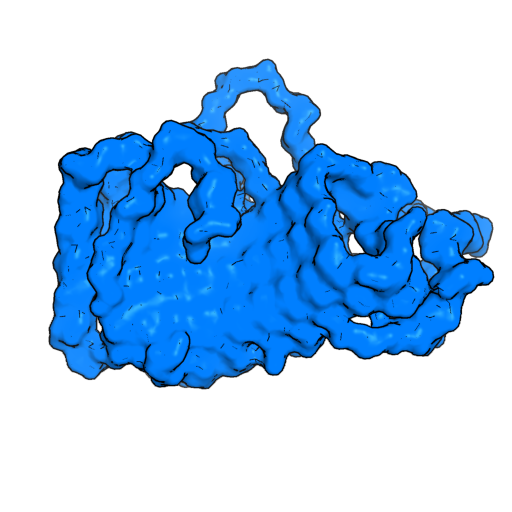 1
ATOM 1982 C C . TRP A 1 249 ? 9.172 11.769 -22.241 1.00 86.00 249 TRP A C 1
ATOM 1984 O O . TRP A 1 249 ? 10.360 12.077 -22.214 1.00 86.00 249 TRP A O 1
ATOM 1994 N N . ILE A 1 250 ? 8.453 11.682 -21.118 1.00 87.44 250 ILE A N 1
ATOM 1995 C CA . ILE A 1 250 ? 8.960 12.031 -19.787 1.00 87.44 250 ILE A CA 1
ATOM 1996 C C . ILE A 1 250 ? 9.632 10.826 -19.111 1.00 87.44 250 ILE A C 1
ATOM 1998 O O . ILE A 1 250 ? 10.506 11.016 -18.258 1.00 87.44 250 ILE A O 1
ATOM 2002 N N . LEU A 1 251 ? 9.269 9.591 -19.488 1.00 90.19 251 LEU A N 1
ATOM 2003 C CA . LEU A 1 251 ? 9.775 8.367 -18.852 1.00 90.19 251 LEU A CA 1
ATOM 2004 C C . LEU A 1 251 ? 11.312 8.318 -18.775 1.00 90.19 251 LEU A C 1
ATOM 2006 O O . LEU A 1 251 ? 11.819 8.099 -17.667 1.00 90.19 251 LEU A O 1
ATOM 2010 N N . PRO A 1 252 ? 12.071 8.612 -19.855 1.00 91.75 252 PRO A N 1
ATOM 2011 C CA . PRO A 1 252 ? 13.532 8.564 -19.809 1.00 91.75 252 PRO A CA 1
ATOM 2012 C C . PRO A 1 252 ? 14.157 9.561 -18.830 1.00 91.75 252 PRO A C 1
ATOM 2014 O O . PRO A 1 252 ? 15.202 9.290 -18.245 1.00 91.75 252 PRO A O 1
ATOM 2017 N N . CYS A 1 253 ? 13.504 10.701 -18.593 1.00 89.69 253 CYS A N 1
ATOM 2018 C CA . CYS A 1 253 ? 13.978 11.720 -17.656 1.00 89.69 253 CYS A CA 1
ATOM 2019 C C . CYS A 1 253 ? 13.682 11.370 -16.187 1.00 89.69 253 CYS A C 1
ATOM 2021 O O . CYS A 1 253 ? 14.322 11.899 -15.270 1.00 89.69 253 CYS A O 1
ATOM 2023 N N . LYS A 1 254 ? 12.685 10.512 -15.938 1.00 90.12 254 LYS A N 1
ATOM 2024 C CA . LYS A 1 254 ? 12.227 10.153 -14.587 1.00 90.12 254 LYS A CA 1
ATOM 2025 C C . LYS A 1 254 ? 12.829 8.840 -14.102 1.00 90.12 254 LYS A C 1
ATOM 2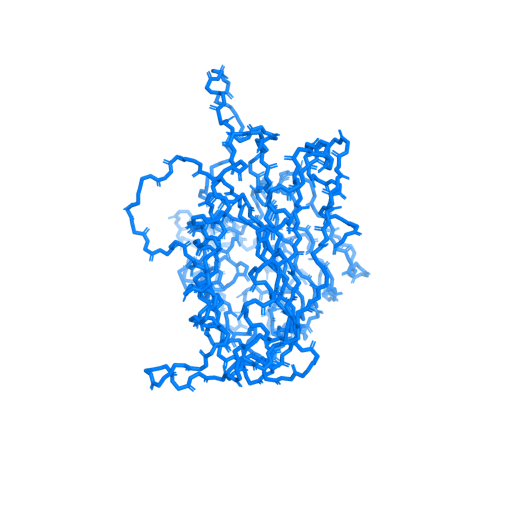027 O O . LYS A 1 254 ? 13.225 8.773 -12.940 1.00 90.12 254 LYS A O 1
ATOM 2032 N N . LEU A 1 255 ? 12.955 7.849 -14.983 1.00 93.19 255 LEU A N 1
ATOM 2033 C CA . LEU A 1 255 ? 13.597 6.562 -14.714 1.00 93.19 255 LEU A CA 1
ATOM 2034 C C . LEU A 1 255 ? 14.952 6.494 -15.419 1.00 93.19 255 LEU A C 1
ATOM 2036 O O . LEU A 1 255 ? 15.072 5.975 -16.528 1.00 93.19 255 LEU A O 1
ATOM 2040 N N . THR A 1 256 ? 15.977 7.040 -14.764 1.00 95.25 256 THR A N 1
ATOM 2041 C CA . THR A 1 256 ? 17.354 7.038 -15.273 1.00 95.25 256 THR A CA 1
ATOM 2042 C C . THR A 1 256 ? 18.179 5.912 -14.654 1.00 95.25 256 THR A C 1
ATOM 2044 O O . THR A 1 256 ? 17.935 5.497 -13.517 1.00 95.25 256 THR A O 1
ATOM 2047 N N . LEU A 1 257 ? 19.223 5.477 -15.368 1.00 95.38 257 LEU A N 1
ATOM 2048 C CA . LEU A 1 257 ? 20.206 4.505 -14.875 1.00 95.38 257 LEU A CA 1
ATOM 2049 C C . LEU A 1 257 ? 20.804 4.929 -13.527 1.00 95.38 257 LEU A C 1
ATOM 2051 O O . LEU A 1 257 ? 20.777 4.169 -12.564 1.00 95.38 257 LEU A O 1
ATOM 2055 N N . ALA A 1 258 ? 21.267 6.179 -13.442 1.00 93.94 258 ALA A N 1
ATOM 2056 C CA . ALA A 1 258 ? 21.879 6.725 -12.233 1.00 93.94 258 ALA A CA 1
ATOM 2057 C C . ALA A 1 258 ? 20.926 6.723 -11.029 1.00 93.94 258 ALA A C 1
ATOM 2059 O O . ALA A 1 258 ? 21.366 6.550 -9.895 1.00 93.94 258 ALA A O 1
ATOM 2060 N N . PHE A 1 259 ? 19.627 6.929 -11.257 1.00 92.56 259 PHE A N 1
ATOM 2061 C CA . PHE A 1 259 ? 18.648 6.924 -10.179 1.00 92.56 259 PHE A CA 1
ATOM 2062 C C . PHE A 1 259 ? 18.310 5.500 -9.728 1.00 92.56 259 PHE A C 1
ATOM 2064 O O . PHE A 1 259 ? 18.318 5.235 -8.531 1.00 92.56 259 PHE A O 1
ATOM 2071 N N . MET A 1 260 ? 18.114 4.565 -10.663 1.00 94.81 260 MET A N 1
ATOM 2072 C CA . MET A 1 260 ? 17.894 3.155 -10.321 1.00 94.81 260 MET A CA 1
ATOM 2073 C C . MET A 1 260 ? 19.100 2.532 -9.611 1.00 94.81 260 MET A C 1
ATOM 2075 O O . MET A 1 260 ? 18.920 1.757 -8.675 1.00 94.81 260 MET A O 1
ATOM 2079 N N . TRP A 1 261 ? 20.329 2.918 -9.970 1.00 92.44 261 TRP A N 1
ATOM 2080 C CA . TRP A 1 261 ? 21.524 2.498 -9.232 1.00 92.44 261 TRP A CA 1
ATOM 2081 C C . TRP A 1 261 ? 21.476 2.882 -7.757 1.00 92.44 261 TRP A C 1
ATOM 2083 O O . TRP A 1 261 ? 21.851 2.066 -6.925 1.00 92.44 261 TRP A O 1
ATOM 2093 N N . ARG A 1 262 ? 20.957 4.065 -7.408 1.00 89.94 262 ARG A N 1
ATOM 2094 C CA . ARG A 1 262 ? 20.828 4.480 -5.999 1.00 89.94 262 ARG A CA 1
ATOM 2095 C C . ARG A 1 262 ? 19.865 3.611 -5.190 1.00 89.94 262 ARG A C 1
ATOM 2097 O O . ARG A 1 262 ? 19.953 3.613 -3.973 1.00 89.94 262 ARG A O 1
ATOM 2104 N N . ILE A 1 263 ? 18.935 2.928 -5.852 1.00 91.00 263 ILE A N 1
ATOM 2105 C CA . ILE A 1 263 ? 17.923 2.081 -5.207 1.00 91.00 263 ILE A CA 1
ATOM 2106 C C . ILE A 1 263 ? 18.434 0.645 -5.051 1.00 91.00 263 ILE A C 1
ATOM 2108 O O . ILE A 1 263 ? 18.171 -0.009 -4.041 1.00 91.00 263 ILE A O 1
ATOM 2112 N N . LEU A 1 264 ? 19.134 0.152 -6.076 1.00 92.44 264 LEU A N 1
ATOM 2113 C CA . LEU A 1 264 ? 19.501 -1.258 -6.205 1.00 92.44 264 LEU A CA 1
ATOM 2114 C C . LEU A 1 264 ? 20.904 -1.577 -5.681 1.00 92.44 264 LEU A C 1
ATOM 2116 O O . LEU A 1 264 ? 21.163 -2.716 -5.291 1.00 92.44 264 LEU A O 1
ATOM 2120 N N . VAL A 1 265 ? 21.809 -0.597 -5.691 1.00 89.25 265 VAL A N 1
ATOM 2121 C CA . VAL A 1 265 ? 23.185 -0.760 -5.214 1.00 89.25 265 VAL A CA 1
ATOM 2122 C C . VAL A 1 265 ? 23.268 -0.250 -3.775 1.00 89.25 265 VAL A C 1
ATOM 2124 O O . VAL A 1 265 ? 22.791 0.855 -3.505 1.00 89.25 265 VAL A O 1
ATOM 2127 N N . PRO A 1 266 ? 23.879 -1.013 -2.852 1.00 81.31 266 PRO A N 1
ATOM 2128 C CA . PRO A 1 266 ? 24.066 -0.562 -1.480 1.00 81.31 266 PRO A CA 1
ATOM 2129 C C . PRO A 1 266 ? 24.879 0.736 -1.448 1.00 81.31 266 PRO A C 1
ATOM 2131 O O . PRO A 1 266 ? 25.879 0.890 -2.155 1.00 81.31 266 PRO A O 1
ATOM 2134 N N . SER A 1 267 ? 24.456 1.680 -0.611 1.00 74.25 267 SER A N 1
ATOM 2135 C CA . SER A 1 267 ? 25.191 2.917 -0.364 1.00 74.25 267 SER A CA 1
ATOM 2136 C C . SER A 1 267 ? 25.942 2.816 0.959 1.00 74.25 267 SER A C 1
ATOM 2138 O O . SER A 1 267 ? 25.389 2.461 2.000 1.00 74.25 267 SER A O 1
ATOM 2140 N N . TRP A 1 268 ? 27.221 3.184 0.931 1.00 64.12 268 TRP A N 1
ATOM 2141 C CA . TRP A 1 268 ? 28.077 3.229 2.117 1.00 64.12 268 TRP A CA 1
ATOM 2142 C C . TRP A 1 268 ? 27.583 4.223 3.176 1.00 64.12 268 TRP A C 1
ATOM 2144 O O . TRP A 1 268 ? 27.876 4.056 4.358 1.00 64.12 268 TRP A O 1
ATOM 2154 N N . TYR A 1 269 ? 26.807 5.230 2.768 1.00 57.34 269 TYR A N 1
ATOM 2155 C CA . TYR A 1 269 ? 26.230 6.220 3.675 1.00 57.34 269 TYR A CA 1
ATOM 2156 C C . TYR A 1 269 ? 25.052 5.687 4.481 1.00 57.34 269 TYR A C 1
ATOM 2158 O O . TYR A 1 269 ? 24.819 6.155 5.591 1.00 57.34 269 TYR A O 1
ATOM 2166 N N . THR A 1 270 ? 24.302 4.738 3.931 1.00 59.38 270 THR A N 1
ATOM 2167 C CA . THR A 1 270 ? 23.057 4.268 4.542 1.00 59.38 270 THR A CA 1
ATOM 2168 C C . THR A 1 270 ? 23.201 2.901 5.206 1.00 59.38 270 THR A C 1
ATOM 2170 O O . THR A 1 270 ? 22.313 2.496 5.942 1.00 59.38 270 THR A O 1
ATOM 2173 N N . ARG A 1 271 ? 24.352 2.224 5.028 1.00 61.25 271 ARG A N 1
ATOM 2174 C CA . ARG A 1 271 ? 24.582 0.831 5.473 1.00 61.25 271 ARG A CA 1
ATOM 2175 C C . ARG A 1 271 ? 23.503 -0.126 4.949 1.00 61.25 271 ARG A C 1
ATOM 2177 O O . ARG A 1 271 ? 23.221 -1.140 5.580 1.00 61.25 271 ARG A O 1
ATOM 2184 N N . ASP A 1 272 ? 22.904 0.222 3.814 1.00 67.31 272 ASP A N 1
ATOM 2185 C CA . ASP A 1 272 ? 21.719 -0.461 3.318 1.00 67.31 272 ASP A CA 1
ATOM 2186 C C . ASP A 1 272 ? 22.040 -1.826 2.729 1.00 67.31 272 ASP A C 1
ATOM 2188 O O . ASP A 1 272 ? 23.062 -2.039 2.072 1.00 67.31 272 ASP A O 1
ATOM 2192 N N . HIS A 1 273 ? 21.069 -2.708 2.912 1.00 74.94 273 HIS A N 1
ATOM 2193 C CA . HIS A 1 273 ? 20.966 -4.003 2.273 1.00 74.94 273 HIS A CA 1
ATOM 2194 C C . HIS A 1 273 ? 20.924 -3.886 0.742 1.00 74.94 273 HIS A C 1
ATOM 2196 O O . HIS A 1 273 ? 20.245 -3.017 0.171 1.00 74.94 273 HIS A O 1
ATOM 2202 N N . GLN A 1 274 ? 21.646 -4.778 0.064 1.00 86.94 274 GLN A N 1
ATOM 2203 C CA . GLN A 1 274 ? 21.650 -4.857 -1.398 1.00 86.94 274 GLN A CA 1
ATOM 2204 C C . GLN A 1 274 ? 20.312 -5.413 -1.906 1.00 86.94 274 GLN A C 1
ATOM 2206 O O . GLN A 1 274 ? 19.738 -6.307 -1.299 1.00 86.94 274 GLN A O 1
ATOM 2211 N N . PHE A 1 275 ? 19.793 -4.929 -3.039 1.00 92.19 275 PHE A N 1
ATOM 2212 C CA . PHE A 1 275 ? 18.598 -5.551 -3.619 1.00 92.19 275 PHE A CA 1
ATOM 2213 C C . PHE A 1 275 ? 18.979 -6.849 -4.347 1.00 92.19 275 PHE A C 1
ATOM 2215 O O . PHE A 1 275 ? 19.664 -6.800 -5.374 1.00 92.19 275 PHE A O 1
ATOM 2222 N N . GLY A 1 276 ? 18.550 -7.994 -3.807 1.00 92.88 276 GLY A N 1
ATOM 2223 C CA . GLY A 1 276 ? 18.833 -9.332 -4.351 1.00 92.88 276 GLY A CA 1
ATOM 2224 C C . GLY A 1 276 ? 17.656 -9.984 -5.086 1.00 92.88 276 GLY A C 1
ATOM 2225 O O . GLY A 1 276 ? 17.836 -11.008 -5.743 1.00 92.88 276 GLY A O 1
ATOM 2226 N N . GLY A 1 277 ? 16.467 -9.387 -4.990 1.00 95.12 277 GLY A N 1
ATOM 2227 C CA . GLY A 1 277 ? 15.228 -9.902 -5.567 1.00 95.12 277 GLY A CA 1
ATOM 2228 C C . GLY A 1 277 ? 15.036 -9.619 -7.058 1.00 95.12 277 GLY A C 1
ATOM 2229 O O . GLY A 1 277 ? 15.976 -9.336 -7.806 1.00 95.12 277 GLY A O 1
ATOM 2230 N N . SER A 1 278 ? 13.777 -9.649 -7.498 1.00 97.44 278 SER A N 1
ATOM 2231 C CA . SER A 1 278 ? 13.386 -9.338 -8.877 1.00 97.44 278 SER A CA 1
ATOM 2232 C C . SER A 1 278 ? 12.795 -7.934 -9.030 1.00 97.44 278 SER A C 1
ATOM 2234 O O . SER A 1 278 ? 12.045 -7.457 -8.181 1.00 97.44 278 SER A O 1
ATOM 2236 N N . VAL A 1 279 ? 13.131 -7.262 -10.131 1.00 97.62 279 VAL A N 1
ATOM 2237 C CA . VAL A 1 279 ? 12.583 -5.953 -10.508 1.00 97.62 279 VAL A CA 1
ATOM 2238 C C . VAL A 1 279 ? 11.721 -6.123 -11.751 1.00 97.62 279 VAL A C 1
ATOM 2240 O O . VAL A 1 279 ? 12.187 -6.627 -12.779 1.00 97.62 279 VAL A O 1
ATOM 2243 N N . HIS A 1 280 ? 10.474 -5.663 -11.675 1.00 97.50 280 HIS A N 1
ATOM 2244 C CA . HIS A 1 280 ? 9.529 -5.696 -12.785 1.00 97.50 280 HIS A CA 1
ATOM 2245 C C . HIS A 1 280 ? 9.172 -4.273 -13.184 1.00 97.50 280 HIS A C 1
ATOM 2247 O O . HIS A 1 280 ? 8.658 -3.493 -12.385 1.00 97.50 280 HIS A O 1
ATOM 2253 N N . PHE A 1 281 ? 9.387 -3.944 -14.453 1.00 97.19 281 PHE A N 1
ATOM 2254 C CA . PHE A 1 281 ? 8.876 -2.707 -15.028 1.00 97.19 281 PHE A CA 1
ATOM 2255 C C . PHE A 1 281 ? 7.616 -2.995 -15.833 1.00 97.19 281 PHE A C 1
ATOM 2257 O O . PHE A 1 281 ? 7.588 -3.888 -16.684 1.00 97.19 281 PHE A O 1
ATOM 2264 N N . SER A 1 282 ? 6.572 -2.216 -15.575 1.00 95.62 282 SER A N 1
ATOM 2265 C CA . SER A 1 282 ? 5.328 -2.275 -16.330 1.00 95.62 282 SER A CA 1
ATOM 2266 C C . SER A 1 282 ? 4.927 -0.889 -16.812 1.00 95.62 282 SER A C 1
ATOM 2268 O O . SER A 1 282 ? 4.972 0.082 -16.058 1.00 95.62 282 SER A O 1
ATOM 2270 N N . ILE A 1 283 ? 4.488 -0.804 -18.063 1.00 93.50 283 ILE A N 1
ATOM 2271 C CA . ILE A 1 283 ? 3.803 0.370 -18.599 1.00 93.50 283 ILE A CA 1
ATOM 2272 C C . ILE A 1 283 ? 2.307 0.092 -18.538 1.00 93.50 283 ILE A C 1
ATOM 2274 O O . ILE A 1 283 ? 1.827 -0.861 -19.151 1.00 93.50 283 ILE A O 1
ATOM 2278 N N . ALA A 1 284 ? 1.572 0.942 -17.832 1.00 91.56 284 ALA A N 1
ATOM 2279 C CA . ALA A 1 284 ? 0.119 0.973 -17.879 1.00 91.56 284 ALA A CA 1
ATOM 2280 C C . ALA A 1 284 ? -0.309 2.148 -18.769 1.00 91.56 284 ALA A C 1
ATOM 2282 O O . ALA A 1 284 ? -0.055 3.307 -18.442 1.00 91.56 284 ALA A O 1
ATOM 2283 N N . SER A 1 285 ? -0.967 1.878 -19.900 1.00 89.69 285 SER A N 1
ATOM 2284 C CA . SER A 1 285 ? -1.459 2.948 -20.775 1.00 89.69 285 SER A CA 1
ATOM 2285 C C . SER A 1 285 ? -2.737 2.590 -21.540 1.00 89.69 285 SER A C 1
ATOM 2287 O O . SER A 1 285 ? -3.040 1.425 -21.791 1.00 89.69 285 SER A O 1
ATOM 2289 N N . ARG A 1 286 ? -3.463 3.633 -21.963 1.00 86.69 286 ARG A N 1
ATOM 2290 C CA . ARG A 1 286 ? -4.548 3.548 -22.959 1.00 86.69 286 ARG A CA 1
ATOM 2291 C C . ARG A 1 286 ? -4.047 3.645 -24.397 1.00 86.69 286 ARG A C 1
ATOM 2293 O O . ARG A 1 286 ? -4.813 3.436 -25.332 1.00 86.69 286 ARG A O 1
ATOM 2300 N N . LEU A 1 287 ? -2.796 4.054 -24.586 1.00 88.94 287 LEU A N 1
ATOM 2301 C CA . LEU A 1 287 ? -2.228 4.213 -25.915 1.00 88.94 287 LEU A CA 1
ATOM 2302 C C . LEU A 1 287 ? -2.028 2.833 -26.553 1.00 88.94 287 LEU A C 1
ATOM 2304 O O . LEU A 1 287 ? -1.608 1.909 -25.858 1.00 88.94 287 LEU A O 1
ATOM 2308 N N . PRO A 1 288 ? -2.273 2.671 -27.864 1.00 91.06 288 PRO A N 1
ATOM 2309 C CA . PRO A 1 288 ? -1.902 1.456 -28.578 1.00 91.06 288 PRO A CA 1
ATOM 2310 C C . PRO A 1 288 ? -0.423 1.116 -28.366 1.00 91.06 288 PRO A C 1
ATOM 2312 O O . PRO A 1 288 ? 0.416 2.016 -28.353 1.00 91.06 288 PRO A O 1
ATOM 2315 N N . ARG A 1 289 ? -0.087 -0.181 -28.283 1.00 92.19 289 ARG A N 1
ATOM 2316 C CA . ARG A 1 289 ? 1.297 -0.654 -28.056 1.00 92.19 289 ARG A CA 1
ATOM 2317 C C . ARG A 1 289 ? 2.319 -0.024 -29.002 1.00 92.19 289 ARG A C 1
ATOM 2319 O O . ARG A 1 289 ? 3.410 0.307 -28.567 1.00 92.19 289 ARG A O 1
ATOM 2326 N N . VAL A 1 290 ? 1.939 0.198 -30.262 1.00 92.69 290 VAL A N 1
ATOM 2327 C CA . VAL A 1 290 ? 2.799 0.812 -31.289 1.00 92.69 290 VAL A CA 1
ATOM 2328 C C . VAL A 1 290 ? 3.297 2.203 -30.874 1.00 92.69 290 VAL A C 1
ATOM 2330 O O . VAL A 1 290 ? 4.420 2.570 -31.198 1.00 92.69 290 VAL A O 1
ATOM 2333 N N . LEU A 1 291 ? 2.492 2.967 -30.127 1.00 91.75 291 LEU A N 1
ATOM 2334 C CA . LEU A 1 291 ? 2.860 4.301 -29.642 1.00 91.75 291 LEU A CA 1
ATOM 2335 C C . LEU A 1 291 ? 3.713 4.282 -28.367 1.00 91.75 291 LEU A C 1
ATOM 2337 O O . LEU A 1 291 ? 4.120 5.352 -27.932 1.00 91.75 291 LEU A O 1
ATOM 2341 N N . LEU A 1 292 ? 3.931 3.106 -27.770 1.00 93.25 292 LEU A N 1
ATOM 2342 C CA . LEU A 1 292 ? 4.701 2.900 -26.537 1.00 93.25 292 LEU A CA 1
ATOM 2343 C C . LEU A 1 292 ? 6.048 2.211 -26.803 1.00 93.25 292 LEU A C 1
ATOM 2345 O O . LEU A 1 292 ? 6.698 1.714 -25.877 1.00 93.25 292 LEU A O 1
ATOM 2349 N N . ASN A 1 293 ? 6.433 2.088 -28.078 1.00 94.00 293 ASN A N 1
ATOM 2350 C CA . ASN A 1 293 ? 7.657 1.403 -28.478 1.00 94.00 293 ASN A CA 1
ATOM 2351 C C . ASN A 1 293 ? 8.889 2.091 -27.887 1.00 94.00 293 ASN A C 1
ATOM 2353 O O . ASN A 1 293 ? 9.771 1.404 -27.382 1.00 94.00 293 ASN A O 1
ATOM 2357 N N . ASP A 1 294 ? 8.930 3.423 -27.891 1.00 94.12 294 ASP A N 1
ATOM 2358 C CA . ASP A 1 294 ? 10.074 4.184 -27.385 1.00 94.12 294 ASP A CA 1
ATOM 2359 C C . ASP A 1 294 ? 10.242 3.999 -25.872 1.00 94.12 294 ASP A C 1
ATOM 2361 O O . ASP A 1 294 ? 11.343 3.733 -25.390 1.00 94.12 294 ASP A O 1
ATOM 2365 N N . GLU A 1 295 ? 9.146 4.032 -25.116 1.00 94.56 295 GLU A N 1
ATOM 2366 C CA . GLU A 1 295 ? 9.140 3.806 -23.671 1.00 94.56 295 GLU A CA 1
ATOM 2367 C C . GLU A 1 295 ? 9.513 2.360 -23.322 1.00 94.56 295 GLU A C 1
ATOM 2369 O O . GLU A 1 295 ? 10.283 2.117 -22.390 1.00 94.56 295 GLU A O 1
ATOM 2374 N N . THR A 1 296 ? 9.015 1.391 -24.095 1.00 94.94 296 THR A N 1
ATOM 2375 C CA . THR A 1 296 ? 9.347 -0.033 -23.924 1.00 94.94 296 THR A CA 1
ATOM 2376 C C . THR A 1 296 ? 10.820 -0.299 -24.245 1.00 94.94 296 THR A C 1
ATOM 2378 O O . THR A 1 296 ? 11.497 -1.031 -23.515 1.00 94.94 296 THR A O 1
ATOM 2381 N N . ASN A 1 297 ? 11.342 0.327 -25.303 1.00 95.88 297 ASN A N 1
ATOM 2382 C CA . ASN A 1 297 ? 12.749 0.261 -25.685 1.00 95.88 297 ASN A CA 1
ATOM 2383 C C . ASN A 1 297 ? 13.637 0.888 -24.608 1.00 95.88 297 ASN A C 1
ATOM 2385 O O . ASN A 1 297 ? 14.632 0.278 -24.220 1.00 95.88 297 ASN A O 1
ATOM 2389 N N . HIS A 1 298 ? 13.253 2.052 -24.074 1.00 95.81 298 HIS A N 1
ATOM 2390 C CA . HIS A 1 298 ? 13.958 2.703 -22.967 1.00 95.81 298 HIS A CA 1
ATOM 2391 C C . HIS A 1 298 ? 14.045 1.794 -21.738 1.00 95.81 298 HIS A C 1
ATOM 2393 O O . HIS A 1 298 ? 15.135 1.573 -21.216 1.00 95.81 298 HIS A O 1
ATOM 2399 N N . LEU A 1 299 ? 12.924 1.213 -21.293 1.00 96.25 299 LEU A N 1
ATOM 2400 C CA . LEU A 1 299 ? 12.918 0.305 -20.139 1.00 96.25 299 LEU A CA 1
ATOM 2401 C C . LEU A 1 299 ? 13.754 -0.953 -20.388 1.00 96.25 299 LEU A C 1
ATOM 2403 O O . LEU A 1 299 ? 14.474 -1.395 -19.493 1.00 96.25 299 LEU A O 1
ATOM 2407 N N . SER A 1 300 ? 13.725 -1.492 -21.606 1.00 96.44 300 SER A N 1
ATOM 2408 C CA . SER A 1 300 ? 14.550 -2.643 -21.987 1.00 96.44 300 SER A CA 1
ATOM 2409 C C . SER A 1 300 ? 16.046 -2.301 -21.962 1.00 96.44 300 SER A C 1
ATOM 2411 O O . SER A 1 300 ? 16.843 -3.043 -21.389 1.00 96.44 300 SER A O 1
ATOM 2413 N N . GLN A 1 301 ? 16.438 -1.146 -22.510 1.00 97.19 301 GLN A N 1
ATOM 2414 C CA . GLN A 1 301 ? 17.818 -0.648 -22.456 1.00 97.19 301 GLN A CA 1
ATOM 2415 C C . GLN A 1 301 ? 18.271 -0.370 -21.021 1.00 97.19 301 GLN A C 1
ATOM 2417 O O . GLN A 1 301 ? 19.404 -0.699 -20.660 1.00 97.19 301 GLN A O 1
ATOM 2422 N N . LEU A 1 302 ? 17.391 0.191 -20.189 1.00 96.62 302 LEU A N 1
ATOM 2423 C CA . LEU A 1 302 ? 17.640 0.418 -18.771 1.00 96.62 302 LEU A CA 1
ATOM 2424 C C . LEU A 1 302 ? 17.879 -0.908 -18.038 1.00 96.62 302 LEU A C 1
ATOM 2426 O O . LEU A 1 302 ? 18.881 -1.023 -17.337 1.00 96.62 302 LEU A O 1
ATOM 2430 N N . CYS A 1 303 ? 17.024 -1.917 -18.242 1.00 96.44 303 CYS A N 1
ATOM 2431 C CA . CYS A 1 303 ? 17.196 -3.254 -17.663 1.00 96.44 303 CYS A CA 1
ATOM 2432 C C . CYS A 1 303 ? 18.528 -3.882 -18.080 1.00 96.44 303 CYS A C 1
ATOM 2434 O O . CYS A 1 303 ? 19.273 -4.346 -17.223 1.00 96.44 303 CYS A O 1
ATOM 2436 N N . ASN A 1 304 ? 18.868 -3.835 -19.370 1.00 96.56 304 ASN A N 1
ATOM 2437 C CA . ASN A 1 304 ? 20.130 -4.378 -19.877 1.00 96.56 304 ASN A CA 1
ATOM 2438 C C . ASN A 1 304 ? 21.344 -3.652 -19.280 1.00 96.56 304 ASN A C 1
ATOM 2440 O O . ASN A 1 304 ? 22.313 -4.289 -18.876 1.00 96.56 304 ASN A O 1
ATOM 2444 N N . SER A 1 305 ? 21.279 -2.322 -19.175 1.00 97.00 305 SER A N 1
ATOM 2445 C CA . SER A 1 305 ? 22.355 -1.504 -18.600 1.00 97.00 305 SER A CA 1
ATOM 2446 C C . SER A 1 305 ? 22.531 -1.748 -17.100 1.00 97.00 305 SER A C 1
ATOM 2448 O O . SER A 1 305 ? 23.653 -1.748 -16.597 1.00 97.00 305 SER A O 1
ATOM 2450 N N . LEU A 1 306 ? 21.430 -1.963 -16.374 1.00 95.62 306 LEU A N 1
ATOM 2451 C CA . LEU A 1 306 ? 21.456 -2.322 -14.959 1.00 95.62 306 LEU A CA 1
ATOM 2452 C C . LEU A 1 306 ? 21.998 -3.740 -14.752 1.00 95.62 306 LEU A C 1
ATOM 2454 O O . LEU A 1 306 ? 22.867 -3.923 -13.906 1.00 95.62 306 LEU A O 1
ATOM 2458 N N . ALA A 1 307 ? 21.539 -4.711 -15.544 1.00 95.19 307 ALA A N 1
ATOM 2459 C CA . ALA A 1 307 ? 21.976 -6.105 -15.479 1.00 95.19 307 ALA A CA 1
ATOM 2460 C C . ALA A 1 307 ? 23.457 -6.289 -15.855 1.00 95.19 307 ALA A C 1
ATOM 2462 O O . ALA A 1 307 ? 24.122 -7.177 -15.331 1.00 95.19 307 ALA A O 1
ATOM 2463 N N . ALA A 1 308 ? 23.994 -5.440 -16.737 1.00 96.00 308 ALA A N 1
ATOM 2464 C CA . ALA A 1 308 ? 25.412 -5.443 -17.092 1.00 96.00 308 ALA A CA 1
ATOM 2465 C C . ALA A 1 308 ? 26.328 -4.931 -15.961 1.00 96.00 308 ALA A C 1
ATOM 2467 O O . ALA A 1 308 ? 27.541 -5.143 -16.006 1.00 96.00 308 ALA A O 1
ATOM 2468 N N . ASN A 1 309 ? 25.780 -4.249 -14.948 1.00 93.81 309 ASN A N 1
ATOM 2469 C CA . ASN A 1 309 ? 26.549 -3.749 -13.814 1.00 93.81 309 ASN A CA 1
ATOM 2470 C C . ASN A 1 309 ? 26.705 -4.842 -12.744 1.00 93.81 309 ASN A C 1
ATOM 2472 O O . ASN A 1 309 ? 25.739 -5.238 -12.098 1.00 93.81 309 ASN A O 1
ATOM 2476 N N . THR A 1 310 ? 27.941 -5.277 -12.494 1.00 92.62 310 THR A N 1
ATOM 2477 C CA . THR A 1 310 ? 28.270 -6.361 -11.548 1.00 92.62 310 THR A CA 1
ATOM 2478 C C . THR A 1 310 ? 27.909 -6.066 -10.086 1.00 92.62 310 THR A C 1
ATOM 2480 O O . THR A 1 310 ? 27.786 -6.999 -9.282 1.00 92.62 310 THR A O 1
ATOM 2483 N N . SER A 1 311 ? 27.715 -4.790 -9.739 1.00 91.75 311 SER A N 1
ATOM 2484 C CA . SER A 1 311 ? 27.271 -4.334 -8.417 1.00 91.75 311 SER A CA 1
ATOM 2485 C C . SER A 1 311 ? 25.755 -4.423 -8.222 1.00 91.75 311 SER A C 1
ATOM 2487 O O . SER A 1 311 ? 25.277 -4.235 -7.105 1.00 91.75 311 SER A O 1
ATOM 2489 N N . VAL A 1 312 ? 24.978 -4.696 -9.272 1.00 92.81 312 VAL A N 1
ATOM 2490 C CA . VAL A 1 312 ? 23.532 -4.930 -9.182 1.00 92.81 312 VAL A CA 1
ATOM 2491 C C . VAL A 1 312 ? 23.293 -6.441 -9.116 1.00 92.81 312 VAL A C 1
ATOM 2493 O O . VAL A 1 312 ? 23.711 -7.174 -10.006 1.00 92.81 312 VAL A O 1
ATOM 2496 N N . LYS A 1 313 ? 22.636 -6.923 -8.053 1.00 94.00 313 LYS A N 1
ATOM 2497 C CA . LYS A 1 313 ? 22.264 -8.349 -7.897 1.00 94.00 313 LYS A CA 1
ATOM 2498 C C . LYS A 1 313 ? 20.824 -8.648 -8.300 1.00 94.00 313 LYS A C 1
ATOM 2500 O O . LYS A 1 313 ? 20.457 -9.812 -8.404 1.00 94.00 313 LYS A O 1
ATOM 2505 N N . ALA A 1 314 ? 20.044 -7.599 -8.541 1.00 95.25 314 ALA A N 1
ATOM 2506 C CA . ALA A 1 314 ? 18.656 -7.686 -8.945 1.00 95.25 314 ALA A CA 1
ATOM 2507 C C . ALA A 1 314 ? 18.480 -8.489 -10.243 1.00 95.25 314 ALA A C 1
ATOM 2509 O O . ALA A 1 314 ? 19.222 -8.297 -11.210 1.00 95.25 314 ALA A O 1
ATOM 2510 N N . ILE A 1 315 ? 17.441 -9.319 -10.288 1.00 95.88 315 ILE A N 1
ATOM 2511 C CA . ILE A 1 315 ? 17.007 -10.012 -11.502 1.00 95.88 315 ILE A CA 1
ATOM 2512 C C . ILE A 1 315 ? 15.984 -9.131 -12.219 1.00 95.88 315 ILE A C 1
ATOM 2514 O O . ILE A 1 315 ? 14.947 -8.786 -11.657 1.00 95.88 315 ILE A O 1
ATOM 2518 N N . PHE A 1 316 ? 16.248 -8.774 -13.473 1.00 95.75 316 PHE A N 1
ATOM 2519 C CA . PHE A 1 316 ? 15.329 -7.953 -14.262 1.00 95.75 316 PHE A CA 1
ATOM 2520 C C . PHE A 1 316 ? 14.404 -8.823 -15.097 1.00 95.75 316 PHE A C 1
ATOM 2522 O O . PHE A 1 316 ? 14.851 -9.644 -15.897 1.00 95.75 316 PHE A O 1
ATOM 2529 N N . MET A 1 317 ? 13.105 -8.610 -14.925 1.00 95.19 317 MET A N 1
ATOM 2530 C CA . MET A 1 317 ? 12.078 -9.314 -15.681 1.00 95.19 317 MET A CA 1
ATOM 2531 C C . MET A 1 317 ? 11.715 -8.540 -16.947 1.00 95.19 317 MET A C 1
ATOM 2533 O O . MET A 1 317 ? 11.898 -7.324 -17.031 1.00 95.19 317 MET A O 1
ATOM 2537 N N . SER A 1 318 ? 11.188 -9.243 -17.953 1.00 92.31 318 SER A N 1
ATOM 2538 C CA . SER A 1 318 ? 10.763 -8.610 -19.203 1.00 92.31 318 SER A CA 1
ATOM 2539 C C . SER A 1 318 ? 9.730 -7.515 -18.941 1.00 92.31 318 SER A C 1
ATOM 2541 O O . SER A 1 318 ? 8.772 -7.717 -18.190 1.00 92.31 318 SER A O 1
ATOM 2543 N N . THR A 1 319 ? 9.916 -6.365 -19.596 1.00 93.81 319 THR A N 1
ATOM 2544 C CA . THR A 1 319 ? 8.997 -5.228 -19.477 1.00 93.81 319 THR A CA 1
ATOM 2545 C C . THR A 1 319 ? 7.600 -5.642 -19.929 1.00 93.81 319 THR A C 1
ATOM 2547 O O . THR A 1 319 ? 7.426 -6.198 -21.016 1.00 93.81 319 THR A O 1
ATOM 2550 N N . ARG A 1 320 ? 6.593 -5.363 -19.100 1.00 93.69 320 ARG A N 1
ATOM 2551 C CA . ARG A 1 320 ? 5.193 -5.678 -19.401 1.00 93.69 320 ARG A CA 1
ATOM 2552 C C . ARG A 1 320 ? 4.472 -4.431 -19.895 1.00 93.69 320 ARG A C 1
ATOM 2554 O O . ARG A 1 320 ? 4.641 -3.348 -19.344 1.00 93.69 320 ARG A O 1
ATOM 2561 N N . VAL A 1 321 ? 3.624 -4.586 -20.908 1.00 91.88 321 VAL A N 1
ATOM 2562 C CA . VAL A 1 321 ? 2.744 -3.509 -21.383 1.00 91.88 321 VAL A CA 1
ATOM 2563 C C . VAL A 1 321 ? 1.295 -3.903 -21.132 1.00 91.88 321 VAL A C 1
ATOM 2565 O O . VAL A 1 321 ? 0.751 -4.797 -21.794 1.00 91.88 321 VAL A O 1
ATOM 2568 N N . ILE A 1 322 ? 0.687 -3.214 -20.171 1.00 89.69 322 ILE A N 1
ATOM 2569 C CA . ILE A 1 322 ? -0.697 -3.374 -19.742 1.00 89.69 322 ILE A CA 1
ATOM 2570 C C . ILE A 1 322 ? -1.529 -2.336 -20.497 1.00 89.69 322 ILE A C 1
ATOM 2572 O O . ILE A 1 322 ? -1.504 -1.143 -20.186 1.00 89.69 322 ILE A O 1
ATOM 2576 N N . ILE A 1 323 ? -2.242 -2.807 -21.520 1.00 84.31 323 ILE A N 1
ATOM 2577 C CA . ILE A 1 323 ? -3.182 -1.996 -22.297 1.00 84.31 323 ILE A CA 1
ATOM 2578 C C . ILE A 1 323 ? -4.563 -2.162 -21.693 1.00 84.31 323 ILE A C 1
ATOM 2580 O O . ILE A 1 323 ? -5.023 -3.291 -21.529 1.00 84.31 323 ILE A O 1
ATOM 2584 N N . PHE A 1 324 ? -5.230 -1.053 -21.397 1.00 78.00 324 PHE A N 1
ATOM 2585 C CA . PHE A 1 324 ? -6.575 -1.081 -20.834 1.00 78.00 324 PHE A CA 1
ATOM 2586 C C . PHE A 1 324 ? -7.557 -0.269 -21.688 1.00 78.00 324 PHE A C 1
ATOM 2588 O O . PHE A 1 324 ? -7.263 0.882 -22.028 1.00 78.00 324 PHE A O 1
ATOM 2595 N N . PRO A 1 325 ? -8.717 -0.859 -22.041 1.00 52.44 325 PRO A N 1
ATOM 2596 C CA . PRO A 1 325 ? -9.689 -0.230 -22.932 1.00 52.44 325 PRO A CA 1
ATOM 2597 C C . PRO A 1 325 ? -10.487 0.895 -22.252 1.00 52.44 325 PRO A C 1
ATOM 2599 O O . PRO A 1 325 ? -10.875 1.848 -22.917 1.00 52.44 325 PRO A O 1
ATOM 2602 N N . GLU A 1 326 ? -10.681 0.841 -20.929 1.00 57.94 326 GLU A N 1
ATOM 2603 C CA . GLU A 1 326 ? -11.439 1.830 -20.145 1.00 57.94 326 GLU A CA 1
ATOM 2604 C C . GLU A 1 326 ? -10.793 2.071 -18.763 1.00 57.94 326 GLU A C 1
ATOM 2606 O O . GLU A 1 326 ? -9.804 1.432 -18.431 1.00 57.94 326 GLU A O 1
ATOM 2611 N N . TYR A 1 327 ? -11.285 3.059 -17.995 1.00 52.69 327 TYR A N 1
ATOM 2612 C CA . TYR A 1 327 ? -10.805 3.533 -16.675 1.00 52.69 327 TYR A CA 1
ATOM 2613 C C . TYR A 1 327 ? -9.869 2.599 -15.874 1.00 52.69 327 TYR A C 1
ATOM 2615 O O . TYR A 1 327 ? -10.205 1.454 -15.605 1.00 52.69 327 TYR A O 1
ATOM 2623 N N . ILE A 1 328 ? -8.746 3.155 -15.380 1.00 49.06 328 ILE A N 1
ATOM 2624 C CA . ILE A 1 328 ? -7.671 2.476 -14.613 1.00 49.06 328 ILE A CA 1
ATOM 2625 C C . ILE A 1 328 ? -8.187 1.595 -13.455 1.00 49.06 328 ILE A C 1
ATOM 2627 O O . ILE A 1 328 ? -7.502 0.661 -13.049 1.00 49.06 328 ILE A O 1
ATOM 2631 N N . HIS A 1 329 ? -9.404 1.830 -12.952 1.00 43.19 329 HIS A N 1
ATOM 2632 C CA . HIS A 1 329 ? -10.038 1.029 -11.903 1.00 43.19 329 HIS A CA 1
ATOM 2633 C C . HIS A 1 329 ? -10.057 -0.487 -12.166 1.00 43.19 329 HIS A C 1
ATOM 2635 O O . HIS A 1 329 ? -10.008 -1.243 -11.201 1.00 43.19 329 HIS A O 1
ATOM 2641 N N . SER A 1 330 ? -10.067 -0.946 -13.422 1.00 42.06 330 SER A N 1
ATOM 2642 C CA . SER A 1 330 ? -10.027 -2.381 -13.750 1.00 42.06 330 SER A CA 1
ATOM 2643 C C . SER A 1 330 ? -8.623 -3.005 -13.700 1.00 42.06 330 SER A C 1
ATOM 2645 O O . SER A 1 330 ? -8.517 -4.214 -13.520 1.00 42.06 330 SER A O 1
ATOM 2647 N N . ILE A 1 331 ? -7.543 -2.215 -13.748 1.00 47.34 331 ILE A N 1
ATOM 2648 C CA . ILE A 1 331 ? -6.167 -2.708 -13.507 1.00 47.34 331 ILE A CA 1
ATOM 2649 C C . ILE A 1 331 ? -5.943 -2.954 -12.005 1.00 47.34 331 ILE A C 1
ATOM 2651 O O . ILE A 1 331 ? -5.156 -3.803 -11.607 1.00 47.34 331 ILE A O 1
ATOM 2655 N N . ILE A 1 332 ? -6.677 -2.230 -11.154 1.00 47.06 332 ILE A N 1
ATOM 2656 C CA . ILE A 1 332 ? -6.515 -2.201 -9.690 1.00 47.06 332 ILE A CA 1
ATOM 2657 C C . ILE A 1 332 ? -7.055 -3.469 -8.991 1.00 47.06 332 ILE A C 1
ATOM 2659 O O . ILE A 1 332 ? -6.804 -3.655 -7.798 1.00 47.06 332 ILE A O 1
ATOM 2663 N N . LEU A 1 333 ? -7.770 -4.344 -9.709 1.00 40.19 333 LEU A N 1
ATOM 2664 C CA . LEU A 1 333 ? -8.389 -5.554 -9.148 1.00 40.19 333 LEU A CA 1
ATOM 2665 C C . LEU A 1 333 ? -7.883 -6.878 -9.750 1.00 40.19 333 LEU A C 1
ATOM 2667 O O . LEU A 1 333 ? -8.195 -7.921 -9.189 1.00 40.19 333 LEU A O 1
ATOM 2671 N N . TYR A 1 334 ? -7.112 -6.861 -10.847 1.00 34.97 334 TYR A N 1
ATOM 2672 C CA . TYR A 1 334 ? -6.751 -8.086 -11.588 1.00 34.97 334 TYR A CA 1
ATOM 2673 C C . TYR A 1 334 ? -5.247 -8.264 -11.884 1.00 34.97 334 TYR A C 1
ATOM 2675 O O . TYR A 1 334 ? -4.877 -9.201 -12.589 1.00 34.97 334 TYR A O 1
ATOM 2683 N N . THR A 1 335 ? -4.377 -7.400 -11.345 1.00 40.88 335 THR A N 1
ATOM 2684 C CA . THR A 1 335 ? -2.903 -7.533 -11.390 1.00 40.88 335 THR A CA 1
ATOM 2685 C C . THR A 1 335 ? -2.280 -7.012 -10.115 1.00 40.88 335 THR A C 1
ATOM 2687 O O . THR A 1 335 ? -1.201 -7.505 -9.734 1.00 40.88 335 THR A O 1
#

Sequence (335 aa):
MLPSTVRDLKLARCSLTCHSLLGLLSPGTQLDSLEIDRVNDGFVITLSSHSADKIDIWHELNSFHSFRQQVMKSPPPASLQQLKINFSPFIPQGTAHVGHQHTYYQPEYMQELLIMQLFHVPEAQRIVRPYLQADKHFPVYLKLSSLVELDLCVGPFIYCHVQWGWAELSNSLTTLTIRDCDLEFYDMRGSHAHLPLSGLCVLEHVKLVAPVCSIRRMLWSVISWTASAKELTTATLDIVACISHKDRWILPCKLTLAFMWRILVPSWYTRDHQFGGSVHFSIASRLPRVLLNDETNHLSQLCNSLAANTSVKAIFMSTRVIIFPEYIHSIILYT

Foldseek 3Di:
DDDLPAQEDADAQEEQVLAALLLVHAPNRQHAEYAAHQYHARFQDFDPDLDPVRLVVSCVSSVCVHRCVVCQLPFDPARHAYYAHANFDDDQAPDPPPPPDPDPPRPLVRVLNNLLQLLVPVVNVVRCVSSDDPSGDPPRHRQQLQYAEYADDDAQVNLVSNLSNLQSQQAHHQYYEYEHRDPVPDDDPDDGLERAQARNQNHQEYAYHYALVSLLSHCVNLLNNQHLNQQDQSGEYHREHEDDPVCLVVNPVRDDLVSVCSRQADDPVVNGDHRQYEYEAEYEYQDPVVSNVVVLVSVVVSQVVQVPDPRGNYHYDRYYYHHDNDGPVVVVPPD

Mean predicted aligned error: 7.15 Å

Solvent-accessible surface area (backbone atoms only — not comparable to full-atom values): 18304 Å² total; per-residue (Å²): 114,46,66,38,84,48,32,72,45,78,45,64,72,42,70,30,77,102,36,24,57,73,63,38,56,33,71,82,40,51,36,37,33,41,36,40,35,48,55,40,56,29,35,80,85,75,73,100,55,89,48,70,72,46,41,51,51,51,31,58,78,66,33,49,85,52,82,39,36,64,41,28,58,52,52,65,79,61,42,23,29,36,43,36,40,32,61,54,73,90,62,96,69,87,57,88,74,88,66,95,72,93,79,77,77,71,63,65,63,44,59,46,50,30,44,21,52,62,23,64,22,66,68,47,50,60,67,50,44,86,73,45,58,96,71,49,54,79,79,51,71,62,39,48,58,42,20,32,36,40,37,38,24,46,45,52,89,48,30,73,35,54,51,56,29,32,76,52,23,12,83,33,28,31,34,40,36,46,30,63,29,83,65,94,79,71,76,87,81,78,89,43,80,38,51,70,36,61,64,30,50,43,31,29,35,41,35,42,37,20,49,37,94,45,39,49,44,52,49,52,13,52,58,36,51,58,15,66,38,30,43,34,69,82,10,37,39,37,42,32,35,34,42,50,94,87,44,53,85,44,43,67,79,43,66,35,67,77,59,51,44,62,55,35,33,57,44,87,90,72,75,40,57,42,30,28,12,35,38,37,44,31,42,36,27,71,61,60,69,82,82,42,47,66,58,51,48,48,53,50,53,46,45,51,58,47,63,70,33,88,75,41,59,45,44,74,51,80,75,41,79,48,73,47,97,64,68,71,72,66,59,77,77,77,117